Protein AF-A0A3D8M2Y1-F1 (afdb_monomer)

Foldseek 3Di:
DPPPPVVVCPDVVNVVVLLVVQLVVLLVCVVVVHPVVVVCVVVVCVRHPFLVSLLVVLLVLLCVVLVVVVVVCCVVVPPDPPPVPPDPVVPVVVVVLCVCVVVVVVVLVLLLLLLLLVLLDDPVQPDPVSSVSSSRLLSSLCSSQLSVLSSLQSNLVSLVVCCVPPPVVDPDCPVSPVSSVVSNVVSVVSNCCCQLPVSSVSSNVVSVHDPVGTSNVSNVVSVVVSVVVVVVVVCCSPPPPCVVVVVVVVVVVD

Secondary structure (DSSP, 8-state):
----HHHHTTSHHHHHHHHHHHHHHHHHHHHTT--HHHHHHTT-TTTS--HHHHHHHHHHHHHHHHHHHHHHHHHHTTT-STTTTS-TTHHHHHHHHHHHHHHHHHHHHHHHHHHHHHHTS-GGG--HHHHHHHHHHHHHHHHHHSHHHHHHHHHHHHHHHHIIIIITTSTTTHHHHHHHHHHHHHHHHHHHHIIIIIHHHHHHHHTT--GGG--HHHHHHHHHHHHHHHHHHHHHHHTS-HHHHHHHHHHHT-

Sequence (254 aa):
MMMSFRLFKKHPIFEAFYDFAKYFRTRKAIKSGVDVLKIYSEDTSGKYLGPWKMNALENFIASFPSFIVLSYYDFLYEKGDWAENSVETSKLMKIYENILLSASIPFILLLACFLAGIGTLKFRDWKKAKISAAQLNYLYVNSSYGLFPQCLLVFGFTLLSIHTDYFLKVEGAGEELLLALFLLVVGVVWNSKIIFWNIPTLIFERNGYTQGSYPWSMFILVFIVIGYLCLNVLWWLFIDDPLIDHWVQDEANK

Nearest PDB structures (foldseek):
  3euh-assembly1_B  TM=1.394E-01  e=4.231E+00  Escherichia coli K-12

Structure (mmCIF, N/CA/C/O backbone):
data_AF-A0A3D8M2Y1-F1
#
_entry.id   AF-A0A3D8M2Y1-F1
#
loop_
_atom_site.group_PDB
_atom_site.id
_atom_site.type_symbol
_atom_site.label_atom_id
_atom_site.label_alt_id
_atom_site.label_comp_id
_atom_site.label_asym_id
_atom_site.label_entity_id
_atom_site.label_seq_id
_atom_site.pdbx_PDB_ins_code
_atom_site.Cartn_x
_atom_site.Cartn_y
_atom_site.Cartn_z
_atom_site.occupancy
_atom_site.B_iso_or_equiv
_atom_site.auth_seq_id
_atom_site.auth_comp_id
_atom_site.auth_asym_id
_atom_site.auth_atom_id
_atom_site.pdbx_PDB_model_num
ATOM 1 N N . MET A 1 1 ? 16.290 -44.573 7.060 1.00 48.00 1 MET A N 1
ATOM 2 C CA . MET A 1 1 ? 16.865 -43.262 7.431 1.00 48.00 1 MET A CA 1
ATOM 3 C C . MET A 1 1 ? 15.772 -42.202 7.269 1.00 48.00 1 MET A C 1
ATOM 5 O O . MET A 1 1 ? 15.614 -41.650 6.192 1.00 48.00 1 MET A O 1
ATOM 9 N N . MET A 1 2 ? 14.928 -42.001 8.291 1.00 45.81 2 MET A N 1
ATOM 10 C CA . MET A 1 2 ? 13.907 -40.943 8.282 1.00 45.81 2 MET A CA 1
ATOM 11 C C . MET A 1 2 ? 14.600 -39.621 8.602 1.00 45.81 2 MET A C 1
ATOM 13 O O . MET A 1 2 ? 14.821 -39.293 9.767 1.00 45.81 2 MET A O 1
ATOM 17 N N . MET A 1 3 ? 14.984 -38.884 7.562 1.00 45.72 3 MET A N 1
ATOM 18 C CA . MET A 1 3 ? 15.376 -37.488 7.709 1.00 45.72 3 MET A CA 1
ATOM 19 C C . MET A 1 3 ? 14.191 -36.765 8.359 1.00 45.72 3 MET A C 1
ATOM 21 O O . MET A 1 3 ? 13.086 -36.733 7.821 1.00 45.72 3 MET A O 1
ATOM 25 N N . SER A 1 4 ? 14.395 -36.297 9.587 1.00 51.97 4 SER A N 1
ATOM 26 C CA . SER A 1 4 ? 13.374 -35.667 10.416 1.00 51.97 4 SER A CA 1
ATOM 27 C C . SER A 1 4 ? 12.676 -34.543 9.643 1.00 51.97 4 SER A C 1
ATOM 29 O O . SER A 1 4 ? 13.257 -33.482 9.415 1.00 51.97 4 SER A O 1
ATOM 31 N N . PHE A 1 5 ? 11.401 -34.745 9.290 1.00 55.62 5 PHE A N 1
ATOM 32 C CA . PHE A 1 5 ? 10.511 -33.747 8.670 1.00 55.62 5 PHE A CA 1
ATOM 33 C C . PHE A 1 5 ? 10.468 -32.401 9.429 1.00 55.62 5 PHE A C 1
ATOM 35 O O . PHE A 1 5 ? 9.990 -31.398 8.899 1.00 55.62 5 PHE A O 1
ATOM 42 N N . ARG A 1 6 ? 10.972 -32.345 10.672 1.00 59.31 6 ARG A N 1
ATOM 43 C CA . ARG A 1 6 ? 11.090 -31.107 11.454 1.00 59.31 6 ARG A CA 1
ATOM 44 C C . ARG A 1 6 ? 12.178 -30.161 10.933 1.00 59.31 6 ARG A C 1
ATOM 46 O O . ARG A 1 6 ? 12.031 -28.961 11.134 1.00 59.31 6 ARG A O 1
ATOM 53 N N . LEU A 1 7 ? 13.222 -30.660 10.263 1.00 57.34 7 LEU A N 1
ATOM 54 C CA . LEU A 1 7 ? 14.277 -29.814 9.681 1.00 57.34 7 LEU A CA 1
ATOM 55 C C . LEU A 1 7 ? 13.810 -29.118 8.394 1.00 57.34 7 LEU A C 1
ATOM 57 O O . LEU A 1 7 ? 14.083 -27.937 8.215 1.00 57.34 7 LEU A O 1
ATOM 61 N N . PHE A 1 8 ? 13.005 -29.792 7.564 1.00 57.06 8 PHE A N 1
ATOM 62 C CA . PHE A 1 8 ? 12.427 -29.191 6.353 1.00 57.06 8 PHE A CA 1
ATOM 63 C C . PHE A 1 8 ? 11.471 -28.024 6.651 1.00 57.06 8 PHE A C 1
ATOM 65 O O . PHE A 1 8 ? 11.421 -27.060 5.894 1.00 57.06 8 PHE A O 1
ATOM 72 N N . LYS A 1 9 ? 10.758 -28.058 7.787 1.00 58.16 9 LYS A N 1
ATOM 73 C CA . LYS A 1 9 ? 9.829 -26.985 8.190 1.00 58.16 9 LYS A CA 1
ATOM 74 C C . LYS A 1 9 ? 10.496 -25.651 8.540 1.00 58.16 9 LYS A C 1
ATOM 76 O O . LYS A 1 9 ? 9.789 -24.654 8.580 1.00 58.16 9 LYS A O 1
ATOM 81 N N . LYS A 1 10 ? 11.804 -25.631 8.810 1.00 71.81 10 LYS A N 1
ATOM 82 C CA . LYS A 1 10 ? 12.547 -24.408 9.163 1.00 71.81 10 LYS A CA 1
ATOM 83 C C . LYS A 1 10 ? 13.295 -23.789 7.985 1.00 71.81 10 LYS A C 1
ATOM 85 O O . LYS A 1 10 ? 14.054 -22.846 8.173 1.00 71.81 10 LYS A O 1
ATOM 90 N N . HIS A 1 11 ? 13.154 -24.343 6.783 1.00 78.06 11 HIS A N 1
ATOM 91 C CA . HIS A 1 11 ? 13.837 -23.771 5.637 1.00 78.06 11 HIS A CA 1
ATOM 92 C C . HIS A 1 11 ? 13.115 -22.470 5.214 1.00 78.06 11 HIS A C 1
ATOM 94 O O . HIS A 1 11 ? 11.889 -22.503 5.060 1.00 78.06 11 HIS A O 1
ATOM 100 N N . PRO A 1 12 ? 13.833 -21.350 4.985 1.00 81.94 12 PRO A N 1
ATOM 101 C CA . PRO A 1 12 ? 13.243 -20.019 4.761 1.00 81.94 12 PRO A CA 1
ATOM 102 C C . PRO A 1 12 ? 12.164 -19.974 3.669 1.00 81.94 12 PRO A C 1
ATOM 104 O O . PRO A 1 12 ? 11.178 -19.252 3.771 1.00 81.94 12 PRO A O 1
ATOM 107 N N . ILE A 1 13 ? 12.319 -20.808 2.638 1.00 80.38 13 ILE A N 1
ATOM 108 C CA . ILE A 1 13 ? 11.355 -20.946 1.538 1.00 80.38 13 ILE A CA 1
ATOM 109 C C . ILE A 1 13 ? 9.980 -21.430 2.032 1.00 80.38 13 ILE A C 1
ATOM 111 O O . ILE A 1 13 ? 8.954 -20.901 1.610 1.00 80.38 13 ILE A O 1
ATOM 115 N N . PHE A 1 14 ? 9.928 -22.415 2.934 1.00 83.06 14 PHE A N 1
ATOM 116 C CA . PHE A 1 14 ? 8.649 -22.916 3.451 1.00 83.06 14 PHE A CA 1
ATOM 117 C C . PHE A 1 14 ? 7.972 -21.894 4.364 1.00 83.06 14 PHE A C 1
ATOM 119 O O . PHE A 1 14 ? 6.745 -21.789 4.343 1.00 83.06 14 PHE A O 1
ATOM 126 N N . GLU A 1 15 ? 8.751 -21.121 5.126 1.00 85.00 15 GLU A N 1
ATOM 127 C CA . GLU A 1 15 ? 8.228 -20.005 5.920 1.00 85.00 15 GLU A CA 1
ATOM 128 C C . GLU A 1 15 ? 7.604 -18.939 5.013 1.00 85.00 15 GLU A C 1
ATOM 130 O O . GLU A 1 15 ? 6.463 -18.538 5.246 1.00 85.00 15 GLU A O 1
ATOM 135 N N . ALA A 1 16 ? 8.277 -18.585 3.912 1.00 84.62 16 ALA A N 1
ATOM 136 C CA . ALA A 1 16 ? 7.738 -17.671 2.911 1.00 84.62 16 ALA A CA 1
ATOM 137 C C . ALA A 1 16 ? 6.420 -18.192 2.313 1.00 84.62 16 ALA A C 1
ATOM 139 O O . ALA A 1 16 ? 5.410 -17.493 2.372 1.00 84.62 16 ALA A O 1
ATOM 140 N N . PHE A 1 17 ? 6.366 -19.434 1.814 1.00 88.75 17 PHE A N 1
ATOM 141 C CA . PHE A 1 17 ? 5.121 -20.011 1.273 1.00 88.75 17 PHE A CA 1
ATOM 142 C C . PHE A 1 17 ? 3.975 -20.014 2.290 1.00 88.75 17 PHE A C 1
ATOM 144 O O . PHE A 1 17 ? 2.821 -19.728 1.953 1.00 88.75 17 PHE A O 1
ATOM 151 N N . TYR A 1 18 ? 4.283 -20.326 3.547 1.00 89.88 18 TYR A N 1
ATOM 152 C CA . TYR A 1 18 ? 3.304 -20.306 4.624 1.00 89.88 18 TYR A CA 1
ATOM 153 C C . TYR A 1 18 ? 2.777 -18.891 4.894 1.00 89.88 18 TYR A C 1
ATOM 155 O O . TYR A 1 18 ? 1.567 -18.701 5.051 1.00 89.88 18 TYR A O 1
ATOM 163 N N . ASP A 1 19 ? 3.653 -17.890 4.892 1.00 92.00 19 ASP A N 1
ATOM 164 C CA . ASP A 1 19 ? 3.274 -16.488 5.037 1.00 92.00 19 ASP A CA 1
ATOM 165 C C . ASP A 1 19 ? 2.440 -15.985 3.858 1.00 92.00 19 ASP A C 1
ATOM 167 O O . ASP A 1 19 ? 1.430 -15.318 4.070 1.00 92.00 19 ASP A O 1
ATOM 171 N N . PHE A 1 20 ? 2.774 -16.375 2.629 1.00 93.94 20 PHE A N 1
ATOM 172 C CA . PHE A 1 20 ? 1.969 -16.097 1.438 1.00 93.94 20 PHE A CA 1
ATOM 173 C C . PHE A 1 20 ? 0.541 -16.637 1.575 1.00 93.94 20 PHE A C 1
ATOM 175 O O . PHE A 1 20 ? -0.440 -15.912 1.381 1.00 93.94 20 PHE A O 1
ATOM 182 N N . ALA A 1 21 ? 0.396 -17.900 1.980 1.00 94.38 21 ALA A N 1
ATOM 183 C CA . ALA A 1 21 ? -0.917 -18.493 2.215 1.00 94.38 21 ALA A CA 1
ATOM 184 C C . ALA A 1 21 ? -1.679 -17.765 3.338 1.00 94.38 21 ALA A C 1
ATOM 186 O O . ALA A 1 21 ? -2.890 -17.530 3.230 1.00 94.38 21 ALA A O 1
ATOM 187 N N . LYS A 1 22 ? -0.982 -17.368 4.413 1.00 94.38 22 LYS A N 1
ATOM 188 C CA . LYS A 1 22 ? -1.577 -16.554 5.479 1.00 94.38 22 LYS A CA 1
ATOM 189 C C . LYS A 1 22 ? -1.999 -15.174 4.987 1.00 94.38 22 LYS A C 1
ATOM 191 O O . LYS A 1 22 ? -3.066 -14.728 5.392 1.00 94.38 22 LYS A O 1
ATOM 196 N N . TYR A 1 23 ? -1.235 -14.522 4.116 1.00 95.81 23 TYR A N 1
ATOM 197 C CA . TYR A 1 23 ? -1.572 -13.217 3.545 1.00 95.81 23 TYR A CA 1
ATOM 198 C C . TYR A 1 23 ? -2.921 -13.251 2.834 1.00 95.81 23 TYR A C 1
ATOM 200 O O . TYR A 1 23 ? -3.826 -12.492 3.194 1.00 95.81 23 TYR A O 1
ATOM 208 N N . PHE A 1 24 ? -3.123 -14.199 1.916 1.00 96.50 24 PHE A N 1
ATOM 209 C CA . PHE A 1 24 ? -4.404 -14.327 1.216 1.00 96.50 24 PHE A CA 1
ATOM 210 C C . PHE A 1 24 ? -5.556 -14.684 2.159 1.00 96.50 24 PHE A C 1
ATOM 212 O O . PHE A 1 24 ? -6.674 -14.188 1.989 1.00 96.50 24 PHE A O 1
ATOM 219 N N . ARG A 1 25 ? -5.294 -15.490 3.195 1.00 95.56 25 ARG A N 1
ATOM 220 C CA . ARG A 1 25 ? -6.283 -15.800 4.236 1.00 95.56 25 ARG A CA 1
ATOM 221 C C . ARG A 1 25 ? -6.665 -14.566 5.053 1.00 95.56 25 ARG A C 1
ATOM 223 O O . ARG A 1 25 ? -7.856 -14.318 5.234 1.00 95.56 25 ARG A O 1
ATOM 230 N N . THR A 1 26 ? -5.687 -13.796 5.528 1.00 95.88 26 THR A N 1
ATOM 231 C CA . THR A 1 26 ? -5.903 -12.553 6.280 1.00 95.88 26 THR A CA 1
ATOM 232 C C . THR A 1 26 ? -6.680 -11.548 5.438 1.00 95.88 26 THR A C 1
ATOM 234 O O . THR A 1 26 ? -7.698 -11.025 5.887 1.00 95.88 26 THR A O 1
ATOM 237 N N . ARG A 1 27 ? -6.279 -11.357 4.177 1.00 96.38 27 ARG A N 1
ATOM 238 C CA . ARG A 1 27 ? -6.978 -10.501 3.212 1.00 96.38 27 ARG A CA 1
ATOM 239 C C . ARG A 1 27 ? -8.433 -10.914 3.017 1.00 96.38 27 ARG A C 1
ATOM 241 O O . ARG A 1 27 ? -9.323 -10.067 3.053 1.00 96.38 27 ARG A O 1
ATOM 248 N N . LYS A 1 28 ? -8.697 -12.212 2.836 1.00 96.69 28 LYS A N 1
ATOM 249 C CA . LYS A 1 28 ? -10.066 -12.735 2.711 1.00 96.69 28 LYS A CA 1
ATOM 250 C C . LYS A 1 28 ? -10.887 -12.465 3.974 1.00 96.69 28 LYS A C 1
ATOM 252 O O . LYS A 1 28 ? -12.035 -12.045 3.859 1.00 96.69 28 LYS A O 1
ATOM 257 N N . ALA A 1 29 ? -10.307 -12.667 5.158 1.00 95.19 29 ALA A N 1
ATOM 258 C CA . ALA A 1 29 ? -10.980 -12.410 6.430 1.00 95.19 29 ALA A CA 1
ATOM 259 C C . ALA A 1 29 ? -11.354 -10.926 6.592 1.00 95.19 29 ALA A C 1
ATOM 261 O O . ALA A 1 29 ? -12.508 -10.622 6.885 1.00 95.19 29 ALA A O 1
ATOM 262 N N . ILE A 1 30 ? -10.426 -10.006 6.305 1.00 94.75 30 ILE A N 1
ATOM 263 C CA . ILE A 1 30 ? -10.666 -8.554 6.377 1.00 94.75 30 ILE A CA 1
ATOM 264 C C . ILE A 1 30 ? -11.775 -8.123 5.416 1.00 94.75 30 ILE A C 1
ATOM 266 O O . ILE A 1 30 ? -12.676 -7.390 5.817 1.00 94.75 30 ILE A O 1
ATOM 270 N N . LYS A 1 31 ? -11.748 -8.610 4.169 1.00 94.44 31 LYS A N 1
ATOM 271 C CA . LYS A 1 31 ? -12.801 -8.332 3.177 1.00 94.44 31 LYS A CA 1
ATOM 272 C C . LYS A 1 31 ? -14.164 -8.906 3.557 1.00 94.44 31 LYS A C 1
ATOM 274 O O . LYS A 1 31 ? -15.179 -8.373 3.135 1.00 94.44 31 LYS A O 1
ATOM 279 N N . SER A 1 32 ? -14.182 -9.968 4.358 1.00 94.81 32 SER A N 1
ATOM 280 C CA .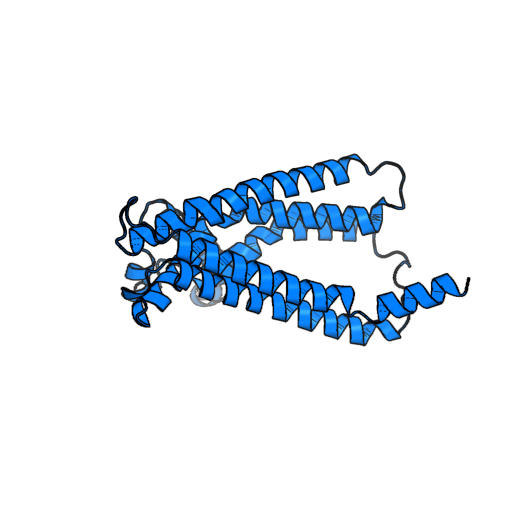 SER A 1 32 ? -15.413 -10.575 4.875 1.00 94.81 32 SER A CA 1
ATOM 281 C C . SER A 1 32 ? -15.928 -9.886 6.148 1.00 94.81 32 SER A C 1
ATOM 283 O O . SER A 1 32 ? -16.845 -10.397 6.779 1.00 94.81 32 SER A O 1
ATOM 285 N N . GLY A 1 33 ? -15.323 -8.765 6.564 1.00 91.69 33 GLY A N 1
ATOM 286 C CA . GLY A 1 33 ? -15.739 -8.011 7.750 1.00 91.69 33 GLY A CA 1
ATOM 287 C C . GLY A 1 33 ? -15.219 -8.561 9.083 1.00 91.69 33 GLY A C 1
ATOM 288 O O . GLY A 1 33 ? -15.638 -8.090 10.134 1.00 91.69 33 GLY A O 1
ATOM 289 N N . VAL A 1 34 ? -14.298 -9.531 9.076 1.00 91.31 34 VAL A N 1
ATOM 290 C CA . VAL A 1 34 ? -13.724 -10.078 10.315 1.00 91.31 34 VAL A CA 1
ATOM 291 C C . VAL A 1 34 ? -12.777 -9.056 10.951 1.00 91.31 34 VAL A C 1
ATOM 293 O O . VAL A 1 34 ? -11.865 -8.549 10.288 1.00 91.31 34 VAL A O 1
ATOM 296 N N . ASP A 1 35 ? -12.943 -8.802 12.252 1.00 90.12 35 ASP A N 1
ATOM 297 C CA . ASP A 1 35 ? -12.019 -7.989 13.051 1.00 90.12 35 ASP A CA 1
ATOM 298 C C . ASP A 1 35 ? -10.740 -8.779 13.376 1.00 90.12 35 ASP A C 1
ATOM 300 O O . ASP A 1 35 ? -10.558 -9.359 14.449 1.00 90.12 35 ASP A O 1
ATOM 304 N N . VAL A 1 36 ? -9.851 -8.848 12.385 1.00 89.38 36 VAL A N 1
ATOM 305 C CA . VAL A 1 36 ? -8.572 -9.556 12.498 1.00 89.38 36 VAL A CA 1
ATOM 306 C C . VAL A 1 36 ? -7.673 -8.939 13.567 1.00 89.38 36 VAL A C 1
ATOM 308 O O . VAL A 1 36 ? -6.916 -9.675 14.195 1.00 89.38 36 VAL A O 1
ATOM 311 N N . LEU A 1 37 ? -7.745 -7.624 13.798 1.00 88.94 37 LEU A N 1
ATOM 312 C CA . LEU A 1 37 ? -6.899 -6.970 14.793 1.00 88.94 37 LEU A CA 1
ATOM 313 C C . LEU A 1 37 ? -7.235 -7.471 16.198 1.00 88.94 37 LEU A C 1
ATOM 315 O O . LEU A 1 37 ? -6.320 -7.831 16.939 1.00 88.94 37 LEU A O 1
ATOM 319 N N . LYS A 1 38 ? -8.529 -7.571 16.523 1.00 87.62 38 LYS A N 1
ATOM 320 C CA . LYS A 1 38 ? -8.986 -8.148 17.790 1.00 87.62 38 LYS A CA 1
ATOM 321 C C . LYS A 1 38 ? -8.500 -9.590 17.958 1.00 87.62 38 LYS A C 1
ATOM 323 O O . LYS A 1 38 ? -7.843 -9.898 18.948 1.00 87.62 38 LYS A O 1
ATOM 328 N N . ILE A 1 39 ? -8.708 -10.438 16.949 1.00 83.69 39 ILE A N 1
ATOM 329 C CA . ILE A 1 39 ? -8.278 -11.849 16.980 1.00 83.69 39 ILE A CA 1
ATOM 330 C C . ILE A 1 39 ? -6.752 -11.973 17.141 1.00 83.69 39 ILE A C 1
ATOM 332 O O . ILE A 1 39 ? -6.265 -12.807 17.902 1.00 83.69 39 ILE A O 1
ATOM 336 N N . TYR A 1 40 ? -5.988 -11.132 16.440 1.00 83.62 40 TYR A N 1
ATOM 337 C CA . TYR A 1 40 ? -4.529 -11.099 16.535 1.00 83.62 40 TYR A CA 1
ATOM 338 C C . TYR A 1 40 ? -4.054 -10.677 17.933 1.00 83.62 40 TYR A C 1
ATOM 340 O O . TYR A 1 40 ? -3.081 -11.236 18.431 1.00 83.62 40 TYR A O 1
ATOM 348 N N . SER A 1 41 ? -4.741 -9.724 18.575 1.00 80.62 41 SER A N 1
ATOM 349 C CA . SER A 1 41 ? -4.418 -9.274 19.937 1.00 80.62 41 SER A CA 1
ATOM 350 C C . SER A 1 41 ? -4.758 -10.293 21.030 1.00 80.62 41 SER A C 1
ATOM 352 O O . SER A 1 41 ? -4.132 -10.278 22.083 1.00 80.62 41 SER A O 1
ATOM 354 N N . GLU A 1 42 ? -5.691 -11.211 20.766 1.00 78.81 42 GLU A N 1
ATOM 355 C CA . GLU A 1 42 ? -6.114 -12.293 21.673 1.00 78.81 42 GLU A CA 1
ATOM 356 C C . GLU A 1 42 ? -5.227 -13.559 21.545 1.00 78.81 42 GLU A C 1
ATOM 358 O O . GLU A 1 42 ? -5.660 -14.674 21.819 1.00 78.81 42 GLU A O 1
ATOM 363 N N . ASP A 1 43 ? -3.972 -13.391 21.113 1.00 64.56 43 ASP A N 1
ATOM 364 C CA . ASP A 1 43 ? -2.906 -14.408 21.072 1.00 64.56 43 ASP A CA 1
ATOM 365 C C . ASP A 1 43 ? -3.125 -15.607 20.117 1.00 64.56 43 ASP A C 1
ATOM 367 O O . ASP A 1 43 ? -2.454 -16.636 20.183 1.00 64.56 43 ASP A O 1
ATOM 371 N N . THR A 1 44 ? -3.998 -15.455 19.113 1.00 62.81 44 THR A N 1
ATOM 372 C CA . THR A 1 44 ? -4.092 -16.391 17.968 1.00 62.81 44 THR A CA 1
ATOM 373 C C . THR A 1 44 ? -3.283 -15.923 16.752 1.00 62.81 44 THR A C 1
ATOM 375 O O . THR A 1 44 ? -3.670 -16.112 15.591 1.00 62.81 44 THR A O 1
ATOM 378 N N . SER A 1 45 ? -2.093 -15.367 17.009 1.00 64.12 45 SER A N 1
ATOM 379 C CA . SER A 1 45 ? -1.112 -14.913 16.000 1.00 64.12 45 SER A CA 1
ATOM 380 C C . SER A 1 45 ? -0.731 -15.997 14.971 1.00 64.12 45 SER A C 1
ATOM 382 O O . SER A 1 45 ? -0.279 -15.715 13.858 1.00 64.12 45 SER A O 1
ATOM 384 N N . GLY A 1 46 ? -0.984 -17.270 15.291 1.00 75.94 46 GLY A N 1
ATOM 385 C CA . GLY A 1 46 ? -0.799 -18.398 14.384 1.00 75.94 46 GLY A CA 1
ATOM 386 C C . GLY A 1 46 ? -1.728 -18.410 13.162 1.00 75.94 46 GLY A C 1
ATOM 387 O O . GLY A 1 46 ? -1.352 -18.994 12.144 1.00 75.94 46 GLY A O 1
ATOM 388 N N . LYS A 1 47 ? -2.912 -17.779 13.202 1.00 86.25 47 LYS A N 1
ATOM 389 C CA . LYS A 1 47 ? -3.915 -17.896 12.120 1.00 86.25 47 LYS A CA 1
ATOM 390 C C . LYS A 1 47 ? -3.784 -16.831 11.032 1.00 86.25 47 LYS A C 1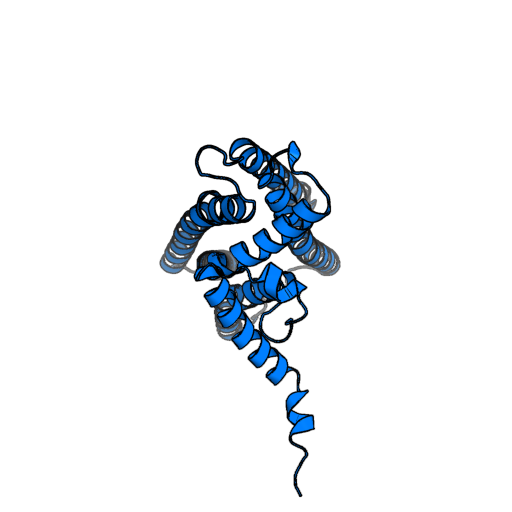
ATOM 392 O O . LYS A 1 47 ? -3.988 -17.156 9.857 1.00 86.25 47 LYS A O 1
ATOM 397 N N . TYR A 1 48 ? -3.442 -15.608 11.424 1.00 91.44 48 TYR A N 1
ATOM 398 C CA . TYR A 1 48 ? -3.379 -14.428 10.563 1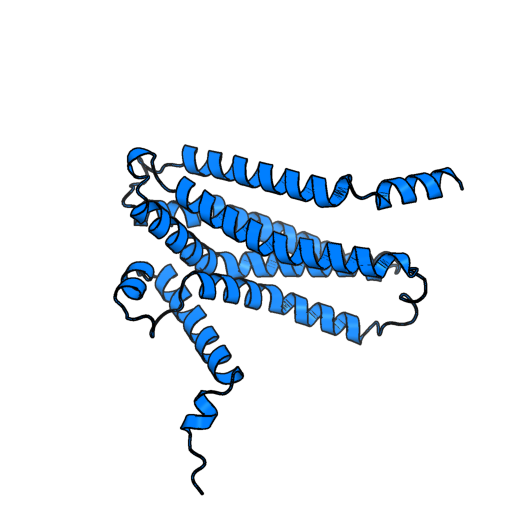.00 91.44 48 TYR A CA 1
ATOM 399 C C . TYR A 1 48 ? -2.013 -13.752 10.670 1.00 91.44 48 TYR A C 1
ATOM 401 O O . TYR A 1 48 ? -1.353 -13.826 11.702 1.00 91.44 48 TYR A O 1
ATOM 409 N N . LEU A 1 49 ? -1.579 -13.099 9.596 1.00 92.69 49 LEU A N 1
ATOM 410 C CA . LEU A 1 49 ? -0.409 -12.223 9.645 1.00 92.69 49 LEU A CA 1
ATOM 411 C C . LEU A 1 49 ? -0.692 -10.955 10.440 1.00 92.69 49 LEU A C 1
ATOM 413 O O . LEU A 1 49 ? -1.795 -10.429 10.354 1.00 92.69 49 LEU A O 1
ATOM 417 N N . GLY A 1 50 ? 0.337 -10.455 11.126 1.00 92.38 50 GLY A N 1
ATOM 418 C CA . GLY A 1 50 ? 0.331 -9.120 11.713 1.00 92.38 50 GLY A CA 1
ATOM 419 C C . GLY A 1 50 ? 0.284 -8.014 10.645 1.00 92.38 50 GLY A C 1
ATOM 420 O O . GLY A 1 50 ? 0.657 -8.253 9.493 1.00 92.38 50 GLY A O 1
ATOM 421 N N . PRO A 1 51 ? -0.108 -6.785 11.020 1.00 92.06 51 PRO A N 1
ATOM 422 C CA . PRO A 1 51 ? -0.392 -5.706 10.070 1.00 92.06 51 PRO A CA 1
ATOM 423 C C . PRO A 1 51 ? 0.853 -5.256 9.296 1.00 92.06 51 PRO A C 1
ATOM 425 O O . PRO A 1 51 ? 0.803 -5.116 8.079 1.00 92.06 51 PRO A O 1
ATOM 428 N N . TRP A 1 52 ? 1.998 -5.126 9.972 1.00 90.50 52 TRP A N 1
ATOM 429 C CA . TRP A 1 52 ? 3.273 -4.770 9.335 1.00 90.50 52 TRP A CA 1
ATOM 430 C C . TRP A 1 52 ? 3.728 -5.804 8.312 1.00 90.50 52 TRP A C 1
ATOM 432 O O . TRP A 1 52 ? 4.114 -5.464 7.198 1.00 90.50 52 TRP A O 1
ATOM 442 N N . LYS A 1 53 ? 3.645 -7.084 8.685 1.00 91.75 53 LYS A N 1
ATOM 443 C CA . LYS A 1 53 ? 4.035 -8.186 7.807 1.00 91.75 53 LYS A CA 1
ATOM 444 C C . LYS A 1 53 ? 3.082 -8.312 6.620 1.00 91.75 53 LYS A C 1
ATOM 446 O O . LYS A 1 53 ? 3.519 -8.651 5.527 1.00 91.75 53 LYS A O 1
ATOM 451 N N . MET A 1 54 ? 1.800 -8.002 6.823 1.00 93.31 54 MET A N 1
ATOM 452 C CA . MET A 1 54 ? 0.822 -7.945 5.743 1.00 93.31 54 MET A CA 1
ATOM 453 C C . MET A 1 54 ? 1.156 -6.841 4.732 1.00 93.31 54 MET A C 1
ATOM 455 O O . MET A 1 54 ? 1.167 -7.129 3.541 1.00 93.31 54 MET A O 1
ATOM 459 N N . ASN A 1 55 ? 1.506 -5.640 5.200 1.00 91.19 55 ASN A N 1
ATOM 460 C CA . ASN A 1 55 ? 1.916 -4.520 4.345 1.00 91.19 55 ASN A CA 1
ATOM 461 C C . ASN A 1 55 ? 3.229 -4.813 3.597 1.00 91.19 55 ASN A C 1
ATOM 463 O O . ASN A 1 55 ? 3.348 -4.557 2.405 1.00 91.19 55 ASN A O 1
ATOM 467 N N . ALA A 1 56 ? 4.216 -5.411 4.273 1.00 89.81 56 ALA A N 1
ATOM 468 C CA . ALA A 1 56 ? 5.478 -5.797 3.641 1.00 89.81 56 ALA A CA 1
ATOM 469 C C . ALA A 1 56 ? 5.281 -6.847 2.532 1.00 89.81 56 ALA A C 1
ATOM 471 O O . ALA A 1 56 ? 5.860 -6.722 1.455 1.00 89.81 56 ALA A O 1
ATOM 472 N N . LEU A 1 57 ? 4.443 -7.862 2.777 1.00 92.62 57 LEU A N 1
ATOM 473 C CA . LEU A 1 57 ? 4.123 -8.871 1.766 1.00 92.62 57 LEU A CA 1
ATOM 474 C C . LEU A 1 57 ? 3.281 -8.305 0.628 1.00 92.62 57 LEU A C 1
ATOM 476 O O . LEU A 1 57 ? 3.518 -8.688 -0.508 1.00 92.62 57 LEU A O 1
ATOM 480 N N . GLU A 1 58 ? 2.341 -7.396 0.893 1.00 93.31 58 GLU A N 1
ATOM 481 C CA . GLU A 1 58 ? 1.632 -6.689 -0.178 1.00 93.31 58 GLU A CA 1
ATOM 482 C C . GLU A 1 58 ? 2.621 -5.989 -1.109 1.00 93.31 58 GLU A C 1
ATOM 484 O O . GLU A 1 58 ? 2.585 -6.253 -2.305 1.00 93.31 58 GLU A O 1
ATOM 489 N N . ASN A 1 59 ? 3.532 -5.173 -0.566 1.00 89.00 59 ASN A N 1
ATOM 490 C CA . ASN A 1 59 ? 4.547 -4.478 -1.359 1.00 89.00 59 ASN A CA 1
ATOM 491 C C . ASN A 1 59 ? 5.385 -5.463 -2.183 1.00 89.00 59 ASN A C 1
ATOM 493 O O . ASN A 1 59 ? 5.592 -5.259 -3.374 1.00 89.00 59 ASN A O 1
ATOM 497 N N . PHE A 1 60 ? 5.830 -6.562 -1.566 1.00 89.38 60 PHE A N 1
ATOM 498 C CA . PHE A 1 60 ? 6.604 -7.592 -2.258 1.00 89.38 60 PHE A CA 1
ATOM 499 C C . PHE A 1 60 ? 5.825 -8.227 -3.420 1.00 89.38 60 PHE A C 1
ATOM 501 O O . PHE A 1 60 ? 6.346 -8.350 -4.526 1.00 89.38 60 PHE A O 1
ATOM 508 N N . ILE A 1 61 ? 4.566 -8.611 -3.183 1.00 91.94 61 ILE A N 1
ATOM 509 C CA . ILE A 1 61 ? 3.701 -9.224 -4.200 1.00 91.94 61 ILE A CA 1
ATOM 510 C C . ILE A 1 61 ? 3.380 -8.217 -5.306 1.00 91.94 61 ILE A C 1
ATOM 512 O O . ILE A 1 61 ? 3.378 -8.585 -6.479 1.00 91.94 61 ILE A O 1
ATOM 516 N N . ALA A 1 62 ? 3.128 -6.958 -4.945 1.00 91.56 62 ALA A N 1
ATOM 517 C CA . ALA A 1 62 ? 2.804 -5.897 -5.886 1.00 91.56 62 ALA A CA 1
ATOM 518 C C . ALA A 1 62 ? 3.961 -5.587 -6.841 1.00 91.56 62 ALA A C 1
ATOM 520 O O . ALA A 1 62 ? 3.720 -5.335 -8.019 1.00 91.56 62 ALA A O 1
ATOM 521 N N . SER A 1 63 ? 5.204 -5.675 -6.363 1.00 88.75 63 SER A N 1
ATOM 522 C CA . SER A 1 63 ? 6.402 -5.472 -7.184 1.00 88.75 63 SER A CA 1
ATOM 523 C C . SER A 1 63 ? 6.791 -6.685 -8.033 1.00 88.75 63 SER A C 1
ATOM 525 O O . SER A 1 63 ? 7.623 -6.560 -8.930 1.00 88.75 63 SER A O 1
ATOM 527 N N . PHE A 1 64 ? 6.217 -7.865 -7.782 1.00 88.19 64 PHE A N 1
ATOM 528 C CA . PHE A 1 64 ? 6.621 -9.103 -8.455 1.00 88.19 64 PHE A CA 1
ATOM 529 C C . PHE A 1 64 ? 6.500 -9.058 -9.993 1.00 88.19 64 PHE A C 1
ATOM 531 O O . PHE A 1 64 ? 7.458 -9.458 -10.657 1.00 88.19 64 PHE A O 1
ATOM 538 N N . PRO A 1 65 ? 5.410 -8.534 -10.597 1.00 89.50 65 PRO A N 1
ATOM 539 C CA . PRO A 1 65 ? 5.322 -8.398 -12.053 1.00 89.50 65 PRO A CA 1
ATOM 540 C C . PRO A 1 65 ? 6.428 -7.512 -12.638 1.00 89.50 65 PRO A C 1
ATOM 542 O O . PRO A 1 65 ? 7.031 -7.869 -13.647 1.00 89.50 65 PRO A O 1
ATOM 545 N N . SER A 1 66 ? 6.743 -6.398 -11.972 1.00 85.44 66 SER A N 1
ATOM 546 C CA . SER A 1 66 ? 7.824 -5.500 -12.382 1.00 85.44 66 SER A CA 1
ATOM 547 C C . SER A 1 66 ? 9.187 -6.176 -12.353 1.00 85.44 66 SER A C 1
ATOM 549 O O . SER A 1 66 ? 9.950 -6.021 -13.299 1.00 85.44 66 SER A O 1
ATOM 551 N N . PHE A 1 67 ? 9.484 -6.968 -11.317 1.00 84.00 67 PHE A N 1
ATOM 552 C CA . PHE A 1 67 ? 10.743 -7.715 -11.247 1.00 84.00 67 PHE A CA 1
ATOM 553 C C . PHE A 1 67 ? 10.907 -8.692 -12.413 1.00 84.00 67 PHE A C 1
ATOM 555 O O . PHE A 1 67 ? 12.002 -8.794 -12.963 1.00 84.00 67 PHE A O 1
ATOM 562 N N . ILE A 1 68 ? 9.838 -9.391 -12.811 1.00 86.06 68 ILE A N 1
ATOM 563 C CA . ILE A 1 68 ? 9.875 -10.314 -13.955 1.00 86.06 68 ILE A CA 1
ATOM 564 C C . ILE A 1 68 ? 10.188 -9.552 -15.241 1.00 86.06 68 ILE A C 1
ATOM 566 O O . ILE A 1 68 ? 11.060 -9.972 -15.997 1.00 86.06 68 ILE A O 1
ATOM 570 N N . VAL A 1 69 ? 9.493 -8.438 -15.483 1.00 86.38 69 VAL A N 1
ATOM 571 C CA . VAL A 1 69 ? 9.674 -7.665 -16.715 1.00 86.38 69 VAL A CA 1
ATOM 572 C C . VAL A 1 69 ? 11.051 -7.015 -16.764 1.00 86.38 69 VAL A C 1
ATOM 574 O O . VAL A 1 69 ? 11.729 -7.170 -17.771 1.00 86.38 69 VAL A O 1
ATOM 577 N N . LEU A 1 70 ? 11.523 -6.400 -15.678 1.00 80.50 70 LEU A N 1
ATOM 578 C CA . LEU A 1 70 ? 12.893 -5.879 -15.613 1.00 80.50 70 LEU A CA 1
ATOM 579 C C . LEU A 1 70 ? 13.925 -6.970 -15.900 1.00 80.50 70 LEU A C 1
ATOM 581 O O . LEU A 1 70 ? 14.777 -6.783 -16.754 1.00 80.50 70 LEU A O 1
ATOM 585 N N . SER A 1 71 ? 13.793 -8.140 -15.268 1.00 83.56 71 SER A N 1
ATOM 586 C CA . SER A 1 71 ? 14.722 -9.257 -15.488 1.00 83.56 71 SER A CA 1
ATOM 587 C C . SER A 1 71 ? 14.703 -9.760 -16.935 1.00 83.56 71 SER A C 1
ATOM 589 O O . SER A 1 71 ? 15.735 -10.157 -17.466 1.00 83.56 71 SER A O 1
ATOM 591 N N . TYR A 1 72 ? 13.531 -9.763 -17.578 1.00 86.62 72 TYR A N 1
ATOM 592 C CA . TYR A 1 72 ? 13.390 -10.134 -18.985 1.00 86.62 72 TYR A CA 1
ATOM 593 C C . TYR A 1 72 ? 14.081 -9.127 -19.910 1.00 86.62 72 TYR A C 1
ATOM 595 O O . TYR A 1 72 ? 14.817 -9.533 -20.805 1.00 86.62 72 TYR A O 1
ATOM 603 N N . TYR A 1 73 ? 13.889 -7.828 -19.673 1.00 80.38 73 TYR A N 1
ATOM 604 C CA . TYR A 1 73 ? 14.557 -6.776 -20.439 1.00 80.38 73 TYR A CA 1
ATOM 605 C C . TYR A 1 73 ? 16.072 -6.778 -20.210 1.00 80.38 73 TYR A C 1
ATOM 607 O O . TYR A 1 73 ? 16.821 -6.747 -21.181 1.00 80.38 73 TYR A O 1
ATOM 615 N N . ASP A 1 74 ? 16.530 -6.924 -18.967 1.00 80.31 74 ASP A N 1
ATOM 616 C CA . ASP A 1 74 ? 17.957 -7.034 -18.642 1.00 80.31 74 ASP A CA 1
ATOM 617 C C . ASP A 1 74 ? 18.615 -8.246 -19.322 1.00 80.31 74 ASP A C 1
ATOM 619 O O . ASP A 1 74 ? 19.780 -8.184 -19.711 1.00 80.31 74 ASP A O 1
ATOM 623 N N . PHE A 1 75 ? 17.875 -9.350 -19.477 1.00 83.88 75 PHE A N 1
ATOM 624 C CA . PHE A 1 75 ? 18.339 -10.532 -20.204 1.00 83.88 75 PHE A CA 1
ATOM 625 C C . PHE A 1 75 ? 18.409 -10.301 -21.720 1.00 83.88 75 PHE A C 1
ATOM 627 O O . PHE A 1 75 ? 19.351 -10.757 -22.360 1.00 83.88 75 PHE A O 1
ATOM 634 N N . LEU A 1 76 ? 17.424 -9.614 -22.307 1.00 82.88 76 LEU A N 1
ATOM 635 C CA . LEU A 1 76 ? 17.386 -9.354 -23.751 1.00 82.88 76 LEU A CA 1
ATOM 636 C C . LEU A 1 76 ? 18.398 -8.301 -24.204 1.00 82.88 76 LEU A C 1
ATOM 638 O O . LEU A 1 76 ? 19.001 -8.445 -25.264 1.00 82.88 76 LEU A O 1
ATOM 642 N N . TYR A 1 77 ? 18.554 -7.239 -23.420 1.00 75.00 77 TYR A N 1
ATOM 643 C CA . TYR A 1 77 ? 19.386 -6.080 -23.742 1.00 75.00 77 TYR A CA 1
ATOM 644 C C . TYR A 1 77 ? 20.704 -6.107 -22.966 1.00 75.00 77 TYR A C 1
ATOM 646 O O . TYR A 1 77 ? 21.200 -5.052 -22.571 1.00 75.00 77 TYR A O 1
ATOM 654 N N . GLU A 1 78 ? 21.222 -7.325 -22.737 1.00 64.81 78 GLU A N 1
ATOM 655 C CA . GLU A 1 78 ? 22.459 -7.670 -22.026 1.00 64.81 78 GLU A CA 1
ATOM 656 C C . GLU A 1 78 ? 23.448 -6.499 -22.048 1.00 64.81 78 GLU A C 1
ATOM 658 O O . GLU A 1 78 ? 23.809 -6.069 -23.139 1.00 64.81 78 GLU A O 1
ATOM 663 N N . LYS A 1 79 ? 23.799 -5.955 -20.864 1.00 56.38 79 LYS A N 1
ATOM 664 C CA . LYS A 1 79 ? 24.568 -4.709 -20.621 1.00 56.38 79 LYS A CA 1
ATOM 665 C C . LYS A 1 79 ? 25.764 -4.514 -21.576 1.00 56.38 79 LYS A C 1
ATOM 667 O O . LYS A 1 79 ? 26.913 -4.661 -21.172 1.00 56.38 79 LYS A O 1
ATOM 672 N N . GLY A 1 80 ? 25.507 -4.156 -22.825 1.00 46.50 80 GLY A N 1
ATOM 673 C CA . GLY A 1 80 ? 26.530 -3.893 -23.822 1.00 46.50 80 GLY A CA 1
ATOM 674 C C . GLY A 1 80 ? 26.988 -2.463 -23.641 1.00 46.50 80 GLY A C 1
ATOM 675 O O . GLY A 1 80 ? 26.257 -1.562 -24.014 1.00 46.50 80 GLY A O 1
ATOM 676 N N . ASP A 1 81 ? 28.143 -2.256 -23.016 1.00 45.12 81 ASP A N 1
ATOM 677 C CA . ASP A 1 81 ? 28.965 -1.033 -23.038 1.00 45.12 81 ASP A CA 1
ATOM 678 C C . ASP A 1 81 ? 28.337 0.318 -22.620 1.00 45.12 81 ASP A C 1
ATOM 680 O O . ASP A 1 81 ? 29.049 1.306 -22.446 1.00 45.12 81 ASP A O 1
ATOM 684 N N . TRP A 1 82 ? 27.038 0.406 -22.322 1.00 48.69 82 TRP A N 1
ATOM 685 C CA . TRP A 1 82 ? 26.393 1.657 -21.887 1.00 48.69 82 TRP A CA 1
ATOM 686 C C . TRP A 1 82 ? 26.809 2.098 -20.473 1.00 48.69 82 TRP A C 1
ATOM 688 O O . TRP A 1 82 ? 26.512 3.219 -20.060 1.00 48.69 82 TRP A O 1
ATOM 698 N N . ALA A 1 83 ? 27.496 1.228 -19.725 1.00 46.66 83 ALA A N 1
ATOM 699 C CA . ALA A 1 83 ? 27.980 1.499 -18.373 1.00 46.66 83 ALA A CA 1
ATOM 700 C C . ALA A 1 83 ? 29.383 2.135 -18.327 1.00 46.66 83 ALA A C 1
ATOM 702 O O . ALA A 1 83 ? 29.780 2.607 -17.261 1.00 46.66 83 ALA A O 1
ATOM 703 N N . GLU A 1 84 ? 30.131 2.174 -19.437 1.00 44.41 84 GLU A N 1
ATOM 704 C CA . GLU A 1 84 ? 31.531 2.630 -19.417 1.00 44.41 84 GLU A CA 1
ATOM 705 C C . GLU A 1 84 ? 31.705 4.157 -19.410 1.00 44.41 84 GLU A C 1
ATOM 707 O O . GLU A 1 84 ? 32.758 4.638 -19.004 1.00 44.41 84 GLU A O 1
ATOM 712 N N . ASN A 1 85 ? 30.669 4.941 -19.732 1.0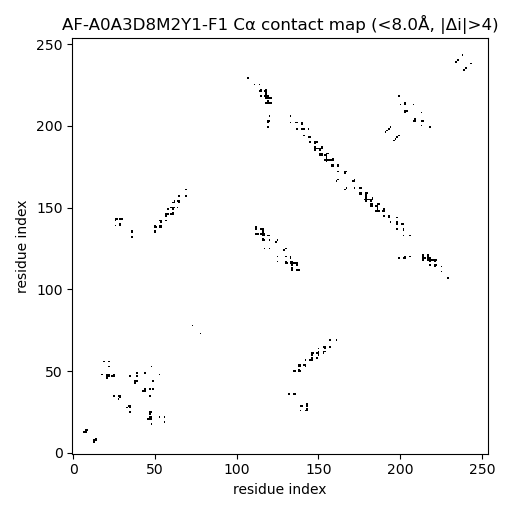0 43.06 85 ASN A N 1
ATOM 713 C CA . ASN A 1 85 ? 30.796 6.405 -19.814 1.00 43.06 85 ASN A CA 1
ATOM 714 C C . ASN A 1 85 ? 30.208 7.198 -18.629 1.00 43.06 85 ASN A C 1
ATOM 716 O O . ASN A 1 85 ? 30.307 8.424 -18.619 1.00 43.06 85 ASN A O 1
ATOM 720 N N . SER A 1 86 ? 29.642 6.559 -17.595 1.00 46.69 86 SER A N 1
ATOM 721 C CA . SER A 1 86 ? 29.187 7.278 -16.387 1.00 46.69 86 SER A CA 1
ATOM 722 C C . SER A 1 86 ? 30.261 7.250 -15.290 1.00 46.69 86 SER A C 1
ATOM 724 O O . SER A 1 86 ? 30.220 6.438 -14.363 1.00 46.69 86 SER A O 1
ATOM 726 N N . VAL A 1 87 ? 31.229 8.142 -15.476 1.00 44.66 87 VAL A N 1
ATOM 727 C CA . VAL A 1 87 ? 32.406 8.510 -14.672 1.00 44.66 87 VAL A CA 1
ATOM 728 C C . VAL A 1 87 ? 32.295 8.266 -13.148 1.00 44.66 87 VAL A C 1
ATOM 730 O O . VAL A 1 87 ? 31.250 8.418 -12.508 1.00 44.66 87 VAL A O 1
ATOM 733 N N . GLU A 1 88 ? 33.439 7.885 -12.573 1.00 48.34 88 GLU A N 1
ATOM 734 C CA . GLU A 1 88 ? 33.754 7.499 -11.185 1.00 48.34 88 GLU A CA 1
ATOM 735 C C . GLU A 1 88 ? 33.198 8.377 -10.048 1.00 48.34 88 GLU A C 1
ATOM 737 O O . GLU A 1 88 ? 33.064 7.892 -8.922 1.00 48.34 88 GLU A O 1
ATOM 742 N N . THR A 1 89 ? 32.789 9.619 -10.310 1.00 44.78 89 THR A N 1
ATOM 743 C CA . THR A 1 89 ? 32.097 10.500 -9.350 1.00 44.78 89 THR A CA 1
ATOM 744 C C . THR A 1 89 ? 30.690 10.007 -8.975 1.00 44.78 89 THR A C 1
ATOM 746 O O . THR A 1 89 ? 30.146 10.405 -7.946 1.00 44.78 89 THR A O 1
ATOM 749 N N . SER A 1 90 ? 30.119 9.070 -9.742 1.00 53.50 90 SER A N 1
ATOM 750 C CA . SER A 1 90 ? 28.745 8.578 -9.571 1.00 53.50 90 SER A CA 1
ATOM 751 C C . SER A 1 90 ? 28.548 7.489 -8.510 1.00 53.50 90 SER A C 1
ATOM 753 O O . SER A 1 90 ? 27.411 7.226 -8.134 1.00 53.50 90 SER A O 1
ATOM 755 N N . LYS A 1 91 ? 29.594 6.827 -7.992 1.00 53.31 91 LYS A N 1
ATOM 756 C CA . LYS A 1 91 ? 29.393 5.677 -7.079 1.00 53.31 91 LYS A CA 1
ATOM 757 C C . LYS A 1 91 ? 28.922 6.084 -5.682 1.00 53.31 91 LYS A C 1
ATOM 759 O O . LYS A 1 91 ? 28.012 5.453 -5.159 1.00 53.31 91 LYS A O 1
ATOM 764 N N . LEU A 1 92 ? 29.508 7.122 -5.083 1.00 51.69 92 LEU A N 1
ATOM 765 C CA . LEU A 1 92 ? 29.104 7.594 -3.750 1.00 51.69 92 LEU A CA 1
ATOM 766 C C . LEU A 1 92 ? 27.741 8.296 -3.779 1.00 51.69 92 LEU A C 1
ATOM 768 O O . LEU A 1 92 ? 26.930 8.031 -2.898 1.00 51.69 92 LEU A O 1
ATOM 772 N N . MET A 1 93 ? 27.461 9.093 -4.818 1.00 52.53 93 MET A N 1
ATOM 773 C CA . MET A 1 93 ? 26.137 9.692 -5.056 1.00 52.53 93 MET A CA 1
ATOM 774 C C . MET A 1 93 ? 25.076 8.613 -5.283 1.00 52.53 93 MET A C 1
ATOM 776 O O . MET A 1 93 ? 24.100 8.584 -4.547 1.00 52.53 93 MET A O 1
ATOM 780 N N . LYS A 1 94 ? 25.321 7.621 -6.155 1.00 55.94 94 LYS A N 1
ATOM 781 C CA . LYS A 1 94 ? 24.403 6.480 -6.332 1.00 55.94 94 LYS A CA 1
ATOM 782 C C . LYS A 1 94 ? 24.201 5.692 -5.041 1.00 55.94 94 LYS A C 1
ATOM 784 O O . LYS A 1 94 ? 23.105 5.211 -4.796 1.00 55.94 94 LYS A O 1
ATOM 789 N N . ILE A 1 95 ? 25.226 5.512 -4.205 1.00 55.59 95 ILE A N 1
ATOM 790 C CA . ILE A 1 95 ? 25.064 4.848 -2.901 1.00 55.59 95 ILE A CA 1
ATOM 791 C C . ILE A 1 95 ? 24.207 5.709 -1.965 1.00 55.59 95 ILE A C 1
ATOM 793 O O . ILE A 1 95 ? 23.320 5.175 -1.305 1.00 55.59 95 ILE A O 1
ATOM 797 N N . TYR A 1 96 ? 24.439 7.020 -1.920 1.00 54.72 96 TYR A N 1
ATOM 798 C CA . TYR A 1 96 ? 23.703 7.946 -1.065 1.00 54.72 96 TYR A CA 1
ATOM 799 C C . TYR A 1 96 ? 22.239 8.084 -1.497 1.00 54.72 96 TYR A C 1
ATOM 801 O O . TYR A 1 96 ? 21.354 7.914 -0.663 1.00 54.72 96 TYR A O 1
ATOM 809 N N . GLU A 1 97 ? 21.980 8.265 -2.793 1.00 61.56 97 GLU A N 1
ATOM 810 C CA . GLU A 1 97 ? 20.651 8.229 -3.409 1.00 61.56 97 GLU A CA 1
ATOM 811 C C . GLU A 1 97 ? 19.960 6.903 -3.127 1.00 61.56 97 GLU A C 1
ATOM 813 O O . GLU A 1 97 ? 18.855 6.898 -2.598 1.00 61.56 97 GLU A O 1
ATOM 818 N N . ASN A 1 98 ? 20.617 5.768 -3.382 1.00 60.16 98 ASN A N 1
ATOM 819 C CA . ASN A 1 98 ? 20.012 4.463 -3.134 1.00 60.16 98 ASN A CA 1
ATOM 820 C C . ASN A 1 98 ? 19.699 4.247 -1.650 1.00 60.16 98 ASN A C 1
ATOM 822 O O . ASN A 1 98 ? 18.647 3.693 -1.344 1.00 60.16 98 ASN A O 1
ATOM 826 N N . ILE A 1 99 ? 20.554 4.689 -0.719 1.00 65.88 99 ILE A N 1
ATOM 827 C CA . ILE A 1 99 ? 20.297 4.578 0.725 1.00 65.88 99 ILE A CA 1
ATOM 828 C C . ILE A 1 99 ? 19.161 5.515 1.148 1.00 65.88 99 ILE A C 1
ATOM 830 O O . ILE A 1 99 ? 18.250 5.072 1.846 1.00 65.88 99 ILE A O 1
ATOM 834 N N . LEU A 1 100 ? 19.175 6.782 0.725 1.00 64.38 100 LEU A N 1
ATOM 835 C CA . LEU A 1 100 ? 18.141 7.758 1.073 1.00 64.38 100 LEU A CA 1
ATOM 836 C C . LEU A 1 100 ? 16.794 7.409 0.455 1.00 64.38 100 LEU A C 1
ATOM 838 O O . LEU A 1 100 ? 15.798 7.427 1.171 1.00 64.38 100 LEU A O 1
ATOM 842 N N . LEU A 1 101 ? 16.732 7.033 -0.822 1.00 64.50 101 LEU A N 1
ATOM 843 C CA . LEU A 1 101 ? 15.504 6.556 -1.468 1.00 64.50 101 LEU A CA 1
ATOM 844 C C . LEU A 1 101 ? 15.002 5.274 -0.799 1.00 64.50 101 LEU A C 1
ATOM 846 O O . LEU A 1 101 ? 13.833 5.194 -0.418 1.00 64.50 101 LEU A O 1
ATOM 850 N N . SER A 1 102 ? 15.884 4.301 -0.552 1.00 61.41 102 SER A N 1
ATOM 851 C CA . SER A 1 102 ? 15.483 3.038 0.084 1.00 61.41 102 SER A CA 1
ATOM 852 C C . SER A 1 102 ? 15.031 3.210 1.536 1.00 61.41 102 SER A C 1
ATOM 854 O O . SER A 1 102 ? 14.172 2.456 1.986 1.00 61.41 102 SER A O 1
ATOM 856 N N . ALA A 1 103 ? 15.576 4.178 2.282 1.00 66.25 103 ALA A N 1
ATOM 857 C CA . ALA A 1 103 ? 15.185 4.459 3.667 1.00 66.25 103 ALA A CA 1
ATOM 858 C C . ALA A 1 103 ? 13.976 5.404 3.772 1.00 66.25 103 ALA A C 1
ATOM 860 O O . ALA A 1 103 ? 13.136 5.243 4.664 1.00 66.25 103 ALA A O 1
ATOM 861 N N . SER A 1 104 ? 13.858 6.370 2.859 1.00 66.94 104 SER A N 1
ATOM 862 C CA . SER A 1 104 ? 12.766 7.348 2.845 1.00 66.94 104 SER A CA 1
ATOM 863 C C . SER A 1 104 ? 11.435 6.701 2.492 1.00 66.94 104 SER A C 1
ATOM 865 O O . SER A 1 104 ? 10.440 7.019 3.134 1.00 66.94 104 SER A O 1
ATOM 867 N N . ILE A 1 105 ? 11.396 5.738 1.566 1.00 68.19 105 ILE A N 1
ATOM 868 C CA . ILE A 1 105 ? 10.143 5.080 1.167 1.00 68.19 105 ILE A CA 1
ATOM 869 C C . ILE A 1 105 ? 9.454 4.381 2.362 1.00 68.19 105 ILE A C 1
ATOM 871 O O . ILE A 1 105 ? 8.295 4.705 2.641 1.00 68.19 105 ILE A O 1
ATOM 875 N N . PRO A 1 106 ? 10.111 3.488 3.135 1.00 67.31 106 PRO A N 1
ATOM 876 C CA . PRO A 1 106 ? 9.522 2.910 4.343 1.00 67.31 106 PRO A CA 1
ATOM 877 C C . PRO A 1 106 ? 9.120 3.957 5.381 1.00 67.31 106 PRO A C 1
ATOM 879 O O . PRO A 1 106 ? 8.076 3.804 6.010 1.00 67.31 106 PRO A O 1
ATOM 882 N N . PHE A 1 107 ? 9.913 5.020 5.558 1.00 72.38 107 PHE A N 1
ATOM 883 C CA . PHE A 1 107 ? 9.605 6.090 6.508 1.00 72.38 107 PHE A CA 1
ATOM 884 C C . PHE A 1 107 ? 8.370 6.900 6.094 1.00 72.38 107 PHE A C 1
ATOM 886 O O . PHE A 1 107 ? 7.498 7.149 6.923 1.00 72.38 107 PHE A O 1
ATOM 893 N N . ILE A 1 108 ? 8.245 7.256 4.814 1.00 77.12 108 ILE A N 1
ATOM 894 C CA . ILE A 1 108 ? 7.083 7.960 4.258 1.00 77.12 108 ILE A CA 1
ATOM 895 C C . ILE A 1 108 ? 5.841 7.079 4.370 1.00 77.12 108 ILE A C 1
ATOM 897 O O . ILE A 1 108 ? 4.799 7.549 4.817 1.00 77.12 108 ILE A O 1
ATOM 901 N N . LEU A 1 109 ? 5.947 5.790 4.034 1.00 71.88 109 LEU A N 1
ATOM 902 C CA . LEU A 1 109 ? 4.846 4.834 4.186 1.00 71.88 109 LEU A CA 1
ATOM 903 C C . LEU A 1 109 ? 4.421 4.690 5.649 1.00 71.88 109 LEU A C 1
ATOM 905 O O . LEU A 1 109 ? 3.225 4.683 5.948 1.00 71.88 109 LEU A O 1
ATOM 909 N N . LEU A 1 110 ? 5.392 4.608 6.562 1.00 77.38 110 LEU A N 1
ATOM 910 C CA . LEU A 1 110 ? 5.153 4.576 8.000 1.00 77.38 110 LEU A CA 1
ATOM 911 C C . LEU A 1 110 ? 4.391 5.830 8.428 1.00 77.38 110 LEU A C 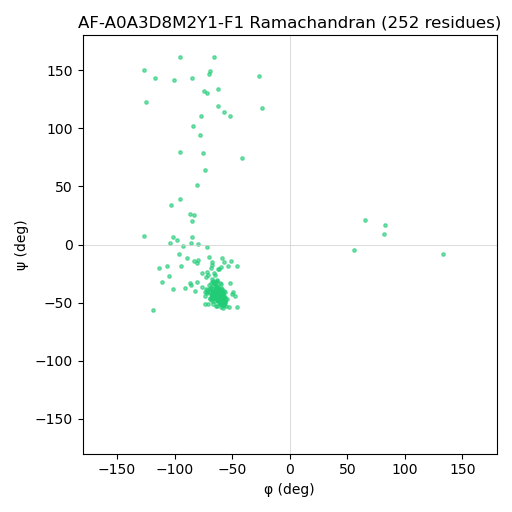1
ATOM 913 O O . LEU A 1 110 ? 3.305 5.728 8.996 1.00 77.38 110 LEU A O 1
ATOM 917 N N . LEU A 1 111 ? 4.926 7.004 8.103 1.00 84.00 111 LEU A N 1
ATOM 918 C CA . LEU A 1 111 ? 4.350 8.296 8.446 1.00 84.00 111 LEU A CA 1
ATOM 919 C C . LEU A 1 111 ? 2.939 8.458 7.870 1.00 84.00 111 LEU A C 1
ATOM 921 O O . LEU A 1 111 ? 2.030 8.861 8.595 1.00 84.00 111 LEU A O 1
ATOM 925 N N . ALA A 1 112 ? 2.726 8.075 6.611 1.00 84.69 112 ALA A N 1
ATOM 926 C CA . ALA A 1 112 ? 1.424 8.108 5.958 1.00 84.69 112 ALA A CA 1
ATOM 927 C C . ALA A 1 112 ? 0.408 7.219 6.684 1.00 84.69 112 ALA A C 1
ATOM 929 O O . ALA A 1 112 ? -0.699 7.669 6.965 1.00 84.69 112 ALA A O 1
ATOM 930 N N . CYS A 1 113 ? 0.782 5.995 7.071 1.00 82.25 113 CYS A N 1
ATOM 931 C CA . CYS A 1 113 ? -0.095 5.109 7.844 1.00 82.25 113 CYS A CA 1
ATOM 932 C C . CYS A 1 113 ? -0.389 5.664 9.246 1.00 82.25 113 CYS A C 1
ATOM 934 O O . CYS A 1 113 ? -1.526 5.593 9.720 1.00 82.25 113 CYS A O 1
ATOM 936 N N . PHE A 1 114 ? 0.622 6.238 9.907 1.00 87.12 114 PHE A N 1
ATOM 937 C CA . PHE A 1 114 ? 0.483 6.868 11.220 1.00 87.12 114 PHE A CA 1
ATOM 938 C C . PHE A 1 114 ? -0.513 8.026 11.181 1.00 87.12 114 PHE A C 1
ATOM 940 O O . PHE A 1 114 ? -1.435 8.08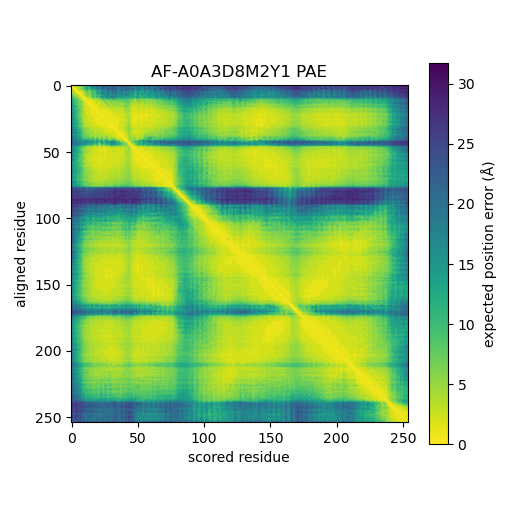2 12.001 1.00 87.12 114 PHE A O 1
ATOM 947 N N . LEU A 1 115 ? -0.330 8.922 10.215 1.00 91.00 115 LEU A N 1
ATOM 948 C CA . LEU A 1 115 ? -1.155 10.101 10.013 1.00 91.00 115 LEU A CA 1
ATOM 949 C C . LEU A 1 115 ? -2.564 9.706 9.564 1.00 91.00 115 LEU A C 1
ATOM 951 O O . LEU A 1 115 ? -3.529 10.128 10.198 1.00 91.00 115 LEU A O 1
ATOM 955 N N . ALA A 1 116 ? -2.709 8.830 8.566 1.00 89.69 116 ALA A N 1
ATOM 956 C CA . ALA A 1 116 ? -4.011 8.370 8.085 1.00 89.69 116 ALA A CA 1
ATOM 957 C C . ALA A 1 116 ? -4.832 7.690 9.191 1.00 89.69 116 ALA A C 1
ATOM 959 O O . ALA A 1 116 ? -6.021 7.973 9.331 1.00 89.69 116 ALA A O 1
ATOM 960 N N . GLY A 1 117 ? -4.201 6.878 10.048 1.00 90.06 117 GLY A N 1
ATOM 961 C CA . GLY A 1 117 ? -4.856 6.312 11.229 1.00 90.06 117 GLY A CA 1
ATOM 962 C C . GLY A 1 117 ? -5.410 7.387 12.173 1.00 90.06 117 GLY A C 1
ATOM 963 O O . GLY A 1 117 ? -6.555 7.283 12.611 1.00 90.06 117 GLY A O 1
ATOM 964 N N . ILE A 1 118 ? -4.658 8.463 12.430 1.00 93.25 118 ILE A N 1
ATOM 965 C CA . ILE A 1 118 ? -5.123 9.604 13.244 1.00 93.25 118 ILE A CA 1
ATOM 966 C C . ILE A 1 118 ? -6.276 10.342 12.555 1.00 93.25 118 ILE A C 1
ATOM 968 O O . ILE A 1 118 ? -7.279 10.653 13.199 1.00 93.25 118 ILE A O 1
ATOM 972 N N . GLY A 1 119 ? -6.165 10.568 11.243 1.00 94.12 119 GLY A N 1
ATOM 973 C CA . GLY A 1 119 ? -7.194 11.215 10.426 1.00 94.12 119 GLY A CA 1
ATOM 974 C C . GLY A 1 119 ? -8.531 10.477 10.439 1.00 94.12 119 GLY A C 1
ATOM 975 O O . GLY A 1 119 ? -9.566 11.080 10.170 1.00 94.12 119 GLY A O 1
ATOM 976 N N . THR A 1 120 ? -8.532 9.193 10.816 1.00 95.38 120 THR A N 1
ATOM 977 C CA . THR A 1 120 ? -9.759 8.402 10.948 1.00 95.38 120 THR A CA 1
ATOM 978 C C . THR A 1 120 ? -10.484 8.510 12.283 1.00 95.38 120 THR A C 1
ATOM 980 O O . THR A 1 120 ? -11.528 7.878 12.461 1.00 95.38 120 THR A O 1
ATOM 983 N N . LEU A 1 121 ? -9.976 9.318 13.213 1.00 96.50 121 LEU A N 1
ATOM 984 C CA . LEU A 1 121 ? -10.547 9.510 14.541 1.00 96.50 121 LEU A CA 1
ATOM 985 C C . LEU A 1 121 ? -11.008 10.953 14.747 1.00 96.50 121 LEU A C 1
ATOM 987 O O . LEU A 1 121 ? -10.336 11.911 14.365 1.00 96.50 121 LEU A O 1
ATOM 991 N N . LYS A 1 122 ? -12.127 11.123 15.455 1.00 95.94 122 LYS A N 1
ATOM 992 C CA . LYS A 1 122 ? -12.513 12.432 16.003 1.00 95.94 122 LYS A CA 1
ATOM 993 C C . LYS A 1 122 ? -11.556 12.831 17.122 1.00 95.94 122 LYS A C 1
ATOM 995 O O . LYS A 1 122 ? -11.139 11.970 17.890 1.00 95.94 122 LYS A O 1
ATOM 1000 N N . PHE A 1 123 ? -11.323 14.132 17.307 1.00 94.88 123 PHE A N 1
ATOM 1001 C CA . PHE A 1 123 ? -10.470 14.657 18.386 1.00 94.88 123 PHE A CA 1
ATOM 1002 C C . PHE A 1 123 ? -10.793 14.080 19.775 1.00 94.88 123 PHE A C 1
ATOM 1004 O O . PHE A 1 123 ? -9.895 13.711 20.522 1.00 94.88 123 PHE A O 1
ATOM 1011 N N . ARG A 1 124 ? -12.081 13.912 20.109 1.00 95.62 124 ARG A N 1
ATOM 1012 C CA . ARG A 1 124 ? -12.518 13.319 21.391 1.00 95.62 124 ARG A CA 1
ATOM 1013 C C . ARG A 1 124 ? -12.059 11.868 21.612 1.00 95.62 124 ARG A C 1
ATOM 1015 O O . ARG A 1 124 ? -12.049 11.386 22.741 1.00 95.62 124 ARG A O 1
ATOM 1022 N N . ASP A 1 125 ? -11.723 11.164 20.535 1.00 95.69 125 ASP A N 1
ATOM 1023 C CA . ASP A 1 125 ? -11.308 9.763 20.524 1.00 95.69 125 ASP A CA 1
ATOM 1024 C C . ASP A 1 125 ? -9.783 9.597 20.399 1.00 95.69 125 ASP A C 1
ATOM 1026 O O . ASP A 1 125 ? -9.303 8.466 20.299 1.00 95.69 125 ASP A O 1
ATOM 1030 N N . TRP A 1 126 ? -9.009 10.689 20.457 1.00 95.00 126 TRP A N 1
ATOM 1031 C CA . TRP A 1 126 ? -7.541 10.692 20.383 1.00 95.00 126 TRP A CA 1
ATOM 1032 C C . TRP A 1 126 ? -6.886 10.179 21.672 1.00 95.00 126 TRP A C 1
ATOM 1034 O O . TRP A 1 126 ? -6.174 10.878 22.388 1.00 95.00 126 TRP A O 1
ATOM 1044 N N . LYS A 1 127 ? -7.132 8.908 21.982 1.00 95.81 127 LYS A N 1
ATOM 1045 C CA . LYS A 1 127 ? -6.457 8.166 23.049 1.00 95.81 127 LYS A CA 1
ATOM 1046 C C . LYS A 1 127 ? -5.384 7.282 22.427 1.00 95.81 127 LYS A C 1
ATOM 1048 O O . LYS A 1 127 ? -5.640 6.657 21.400 1.00 95.81 127 LYS A O 1
ATOM 1053 N N . LYS A 1 128 ? -4.226 7.144 23.085 1.00 94.31 128 LYS A N 1
ATOM 1054 C CA . LYS A 1 128 ? -3.083 6.341 22.595 1.00 94.31 128 LYS A CA 1
ATOM 1055 C C . LYS A 1 128 ? -3.494 4.947 22.098 1.00 94.31 128 LYS A C 1
ATOM 1057 O O . LYS A 1 128 ? -3.081 4.534 21.020 1.00 94.31 128 LYS A O 1
ATOM 1062 N N . ALA A 1 129 ? -4.353 4.253 22.849 1.00 93.62 129 ALA A N 1
ATOM 1063 C CA . ALA A 1 129 ? -4.852 2.930 22.475 1.00 93.62 129 ALA A CA 1
ATOM 1064 C C . ALA A 1 129 ? -5.716 2.946 21.198 1.00 93.62 129 ALA A C 1
ATOM 1066 O O . ALA A 1 129 ? -5.530 2.099 20.329 1.00 93.62 129 ALA A O 1
ATOM 1067 N N . LYS A 1 130 ? -6.619 3.928 21.053 1.00 94.06 130 LYS A N 1
ATOM 1068 C CA . LYS A 1 130 ? -7.474 4.068 19.863 1.00 94.06 130 LYS A CA 1
ATOM 1069 C C . LYS A 1 130 ? -6.675 4.474 18.629 1.00 94.06 130 LYS A C 1
ATOM 1071 O O . LYS A 1 130 ? -6.911 3.923 17.564 1.00 94.06 130 LYS A O 1
ATOM 1076 N N . ILE A 1 131 ? -5.712 5.384 18.783 1.00 94.25 131 ILE A N 1
ATOM 1077 C CA . ILE A 1 131 ? -4.815 5.799 17.696 1.00 94.25 131 ILE A CA 1
ATOM 1078 C C . ILE A 1 131 ? -4.023 4.596 17.181 1.00 94.25 131 ILE A C 1
ATOM 1080 O O . ILE A 1 131 ? -4.056 4.316 15.987 1.00 94.25 131 ILE A O 1
ATOM 1084 N N . SER A 1 132 ? -3.391 3.839 18.083 1.00 93.06 132 SER A N 1
ATOM 1085 C CA . SER A 1 132 ? -2.656 2.623 17.717 1.00 93.06 132 SER A CA 1
ATOM 1086 C C . SER A 1 132 ? -3.563 1.613 17.003 1.00 93.06 132 SER A C 1
ATOM 1088 O O . SER A 1 132 ? -3.239 1.140 15.916 1.00 93.06 132 SER A O 1
ATOM 1090 N N . ALA A 1 133 ? -4.759 1.347 17.539 1.00 93.31 133 ALA A N 1
ATOM 1091 C CA . ALA A 1 133 ? -5.713 0.441 16.902 1.00 93.31 133 ALA A CA 1
ATOM 1092 C C . ALA A 1 133 ? -6.168 0.925 15.512 1.00 93.31 133 ALA A C 1
ATOM 1094 O O . ALA A 1 133 ? -6.288 0.115 14.594 1.00 93.31 133 ALA A O 1
ATOM 1095 N N . ALA A 1 134 ? -6.394 2.229 15.331 1.00 94.44 134 ALA A N 1
ATOM 1096 C CA . ALA A 1 134 ? -6.772 2.814 14.047 1.00 94.44 134 ALA A CA 1
ATOM 1097 C C . ALA A 1 134 ? -5.642 2.709 13.011 1.00 94.44 134 ALA A C 1
ATOM 1099 O O . ALA A 1 134 ? -5.900 2.350 11.867 1.00 94.44 134 ALA A O 1
ATOM 1100 N N . GLN A 1 135 ? -4.388 2.935 13.412 1.00 93.88 135 GLN A N 1
ATOM 1101 C CA . GLN A 1 135 ? -3.210 2.789 12.545 1.00 93.88 135 GLN A CA 1
ATOM 1102 C C . GLN A 1 135 ? -3.004 1.339 12.094 1.00 93.88 135 GLN A C 1
ATOM 1104 O O . GLN A 1 135 ? -2.789 1.071 10.913 1.00 93.88 135 GLN A O 1
ATOM 1109 N N . LEU A 1 136 ? -3.130 0.379 13.015 1.00 93.38 136 LEU A N 1
ATOM 1110 C CA . LEU A 1 136 ? -3.014 -1.045 12.685 1.00 93.38 136 LEU A CA 1
ATOM 1111 C C . LEU A 1 136 ? -4.184 -1.517 11.810 1.00 93.38 136 LEU A C 1
ATOM 1113 O O . LEU A 1 136 ? -3.984 -2.303 10.883 1.00 93.38 136 LEU A O 1
ATOM 1117 N N . ASN A 1 137 ? -5.397 -1.013 12.059 1.00 93.88 137 ASN A N 1
ATOM 1118 C CA . ASN A 1 137 ? -6.538 -1.241 11.176 1.00 93.88 137 ASN A CA 1
ATOM 1119 C C . ASN A 1 137 ? -6.310 -0.644 9.787 1.00 93.88 137 ASN A C 1
ATOM 1121 O O . ASN A 1 137 ? -6.616 -1.311 8.802 1.00 93.88 137 ASN A O 1
ATOM 1125 N N . TYR A 1 138 ? -5.744 0.561 9.699 1.00 94.00 138 TYR A N 1
ATOM 1126 C CA . TYR A 1 138 ? -5.403 1.185 8.426 1.00 94.00 138 TYR A CA 1
ATOM 1127 C C . TYR A 1 138 ? -4.457 0.303 7.617 1.00 94.00 138 TYR A C 1
ATOM 1129 O O . TYR A 1 138 ? -4.774 -0.022 6.479 1.00 94.00 138 TYR A O 1
ATOM 1137 N N . LEU A 1 139 ? -3.371 -0.182 8.224 1.00 92.94 139 LEU A N 1
ATOM 1138 C CA . LEU A 1 139 ? -2.435 -1.103 7.570 1.00 92.94 139 LEU A CA 1
ATOM 1139 C C . LEU A 1 139 ? -3.133 -2.362 7.048 1.00 92.94 139 LEU A C 1
ATOM 1141 O O . LEU A 1 139 ? -2.933 -2.750 5.899 1.00 92.94 139 LEU A O 1
ATOM 1145 N N . TYR A 1 140 ? -3.987 -2.984 7.863 1.00 94.44 140 TYR A N 1
ATOM 1146 C CA . TYR A 1 140 ? -4.730 -4.179 7.469 1.00 94.44 140 TYR A CA 1
ATOM 1147 C C . TYR A 1 140 ? -5.685 -3.936 6.299 1.00 94.44 140 TYR A C 1
ATOM 1149 O O . TYR A 1 140 ? -5.742 -4.733 5.356 1.00 94.44 140 TYR A O 1
ATOM 1157 N N . VAL A 1 141 ? -6.468 -2.860 6.371 1.00 94.56 141 VAL A N 1
ATOM 1158 C CA . VAL A 1 141 ? -7.452 -2.529 5.339 1.00 94.56 141 VAL A CA 1
ATOM 1159 C C . VAL A 1 141 ? -6.726 -2.103 4.064 1.00 94.56 141 VAL A C 1
ATOM 1161 O O . VAL A 1 141 ? -7.030 -2.660 3.012 1.00 94.56 141 VAL A O 1
ATOM 1164 N N . ASN A 1 142 ? -5.710 -1.239 4.153 1.00 93.12 142 ASN A N 1
ATOM 1165 C CA . ASN A 1 142 ? -4.859 -0.874 3.021 1.00 93.12 142 ASN A CA 1
ATOM 1166 C C . ASN A 1 142 ? -4.301 -2.123 2.341 1.00 93.12 142 ASN A C 1
ATOM 1168 O O . ASN A 1 142 ? -4.636 -2.368 1.189 1.00 93.12 142 ASN A O 1
ATOM 1172 N N . SER A 1 143 ? -3.655 -3.008 3.107 1.00 93.38 143 SER A N 1
ATOM 1173 C CA . SER A 1 143 ? -3.055 -4.233 2.562 1.00 93.38 143 SER A CA 1
ATOM 1174 C C . SER A 1 143 ? -4.045 -5.204 1.926 1.00 93.38 143 SER A C 1
ATOM 1176 O O . SER A 1 143 ? -3.687 -6.098 1.155 1.00 93.38 143 SER A O 1
ATOM 1178 N N . SER A 1 144 ? -5.320 -5.094 2.292 1.00 95.62 144 SER A N 1
ATOM 1179 C CA . SER A 1 144 ? -6.370 -5.962 1.769 1.00 95.62 144 SER A CA 1
ATOM 1180 C C . SER A 1 144 ? -6.955 -5.445 0.461 1.00 95.62 144 SER A C 1
ATOM 1182 O O . SER A 1 144 ? -7.365 -6.247 -0.389 1.00 95.62 144 SER A O 1
ATOM 1184 N N . TYR A 1 145 ? -7.025 -4.130 0.285 1.00 95.44 145 TYR A N 1
ATOM 1185 C CA . TYR A 1 145 ? -7.650 -3.505 -0.879 1.00 95.44 145 TYR A CA 1
ATOM 1186 C C . TYR A 1 145 ? -6.627 -2.951 -1.884 1.00 95.44 145 TYR A C 1
ATOM 1188 O O . TYR A 1 145 ? -6.940 -2.954 -3.072 1.00 95.44 145 TYR A O 1
ATOM 1196 N N . GLY A 1 146 ? -5.423 -2.583 -1.444 1.00 93.31 146 GLY A N 1
ATOM 1197 C CA . GLY A 1 146 ? -4.378 -1.902 -2.216 1.00 93.31 146 GLY A CA 1
ATOM 1198 C C . GLY A 1 146 ? -3.597 -2.775 -3.197 1.00 93.31 146 GLY A C 1
ATOM 1199 O O . GLY A 1 146 ? -3.153 -2.262 -4.216 1.00 93.31 146 GLY A O 1
ATOM 1200 N N . LEU A 1 147 ? -3.518 -4.092 -2.970 1.00 94.25 147 LEU A N 1
ATOM 1201 C CA . LEU A 1 147 ? -2.667 -4.990 -3.764 1.00 94.25 147 LEU A CA 1
ATOM 1202 C C . LEU A 1 147 ? -2.755 -4.779 -5.283 1.00 94.25 147 LEU A C 1
ATOM 1204 O O . LEU A 1 147 ? -1.742 -4.597 -5.940 1.00 94.25 147 LEU A O 1
ATOM 1208 N N . PHE A 1 148 ? -3.962 -4.811 -5.852 1.00 95.62 148 PHE A N 1
ATOM 1209 C CA . PHE A 1 148 ? -4.135 -4.733 -7.305 1.00 95.62 148 PHE A CA 1
ATOM 1210 C C . PHE A 1 148 ? -3.835 -3.355 -7.900 1.00 95.62 148 PHE A C 1
ATOM 1212 O O . PHE A 1 148 ? -3.058 -3.309 -8.852 1.00 95.62 148 PHE A O 1
ATOM 1219 N N . PRO A 1 149 ? -4.394 -2.236 -7.395 1.00 94.50 149 PRO A N 1
ATOM 1220 C CA . PRO A 1 149 ? -3.988 -0.930 -7.903 1.00 94.50 149 PRO A CA 1
ATOM 1221 C C . PRO A 1 149 ? -2.494 -0.676 -7.691 1.00 94.50 149 PRO A C 1
ATOM 1223 O O . PRO A 1 149 ? -1.863 -0.087 -8.560 1.00 94.50 149 PRO A O 1
ATOM 1226 N N . GLN A 1 150 ? -1.899 -1.180 -6.606 1.00 92.19 150 GLN A N 1
ATOM 1227 C CA . GLN A 1 150 ? -0.460 -1.079 -6.397 1.00 92.19 150 GLN A CA 1
ATOM 1228 C C . GLN A 1 150 ? 0.338 -1.888 -7.428 1.00 92.19 150 GLN A C 1
ATOM 1230 O O . GLN A 1 150 ? 1.298 -1.350 -7.969 1.00 92.19 150 GLN A O 1
ATOM 1235 N N . CYS A 1 151 ? -0.081 -3.114 -7.778 1.00 93.12 151 CYS A N 1
ATOM 1236 C CA . CYS A 1 151 ? 0.515 -3.861 -8.894 1.00 93.12 151 CYS A CA 1
ATOM 1237 C C . CYS A 1 151 ? 0.483 -3.043 -10.192 1.00 93.12 151 CYS A C 1
ATOM 1239 O O . CYS A 1 151 ? 1.487 -2.975 -10.888 1.00 93.12 151 CYS A O 1
ATOM 1241 N N . LEU A 1 152 ? -0.663 -2.431 -10.527 1.00 93.88 152 LEU A N 1
ATOM 1242 C CA . LEU A 1 152 ? -0.818 -1.647 -11.760 1.00 93.88 152 LEU A CA 1
ATOM 1243 C C . LEU A 1 152 ? 0.093 -0.420 -11.774 1.00 93.88 152 LEU A C 1
ATOM 1245 O O . LEU A 1 152 ? 0.720 -0.144 -12.790 1.00 93.88 152 LEU A O 1
ATOM 1249 N N . LEU A 1 153 ? 0.180 0.290 -10.648 1.00 90.19 153 LEU A N 1
ATOM 1250 C CA . LEU A 1 153 ? 1.045 1.457 -10.509 1.00 90.19 153 LEU A CA 1
ATOM 1251 C C . LEU A 1 153 ? 2.515 1.073 -10.651 1.00 90.19 153 LEU A C 1
ATOM 1253 O O . LEU A 1 153 ? 3.210 1.642 -11.484 1.00 90.19 153 LEU A O 1
ATOM 1257 N N . VAL A 1 154 ? 2.978 0.092 -9.872 1.00 88.50 154 VAL A N 1
ATOM 1258 C CA . VAL A 1 154 ? 4.379 -0.350 -9.891 1.00 88.50 154 VAL A CA 1
ATOM 1259 C C . VAL A 1 154 ? 4.746 -0.894 -11.272 1.00 88.50 154 VAL A C 1
ATOM 1261 O O . VAL A 1 154 ? 5.792 -0.540 -11.808 1.00 88.50 154 VAL A O 1
ATOM 1264 N N . PHE A 1 155 ? 3.853 -1.663 -11.898 1.00 90.31 155 PHE A N 1
ATOM 1265 C CA . PHE A 1 155 ? 4.079 -2.192 -13.238 1.00 90.31 155 PHE A CA 1
ATOM 1266 C C . PHE A 1 155 ? 4.087 -1.105 -14.319 1.00 90.31 155 PHE A C 1
ATOM 1268 O O . PHE A 1 155 ? 4.994 -1.077 -15.148 1.00 90.31 155 PHE A O 1
ATOM 1275 N N . GLY A 1 156 ? 3.133 -0.173 -14.280 1.00 88.62 156 GLY A N 1
ATOM 1276 C CA . GLY A 1 156 ? 3.089 0.966 -15.197 1.00 88.62 156 GLY A CA 1
ATOM 1277 C C . GLY A 1 156 ? 4.324 1.860 -15.078 1.00 88.62 156 GLY A C 1
ATOM 1278 O O . GLY A 1 156 ? 4.901 2.231 -16.096 1.00 88.62 156 GLY A O 1
ATOM 1279 N N . PHE A 1 157 ? 4.788 2.139 -13.853 1.00 86.56 157 PHE A N 1
ATOM 1280 C CA . PHE A 1 157 ? 6.033 2.881 -13.623 1.00 86.56 157 PHE A CA 1
ATOM 1281 C C . PHE A 1 157 ? 7.245 2.145 -14.187 1.00 86.56 157 PHE A C 1
ATOM 1283 O O . PHE A 1 157 ? 8.069 2.760 -14.849 1.00 86.56 157 PHE A O 1
ATOM 1290 N N . THR A 1 158 ? 7.341 0.832 -13.979 1.00 85.88 158 THR A N 1
ATOM 1291 C CA . THR A 1 158 ? 8.432 0.028 -14.538 1.00 85.88 158 THR A CA 1
ATOM 1292 C C . THR A 1 158 ? 8.464 0.073 -16.063 1.00 85.88 158 THR A C 1
ATOM 1294 O O . THR A 1 158 ? 9.532 0.278 -16.630 1.00 85.88 158 THR A O 1
ATOM 1297 N N . LEU A 1 159 ? 7.319 -0.078 -16.735 1.00 88.00 159 LEU A N 1
ATOM 1298 C CA . LEU A 1 159 ? 7.258 0.034 -18.196 1.00 88.00 159 LEU A CA 1
ATOM 1299 C C . LEU A 1 159 ? 7.638 1.436 -18.678 1.00 88.00 159 LEU A C 1
ATOM 1301 O O . LEU A 1 159 ? 8.340 1.562 -19.676 1.00 88.00 159 LEU A O 1
ATOM 1305 N N . LEU A 1 160 ? 7.219 2.477 -17.953 1.00 86.00 160 LEU A N 1
ATOM 1306 C CA . LEU A 1 160 ? 7.598 3.852 -18.261 1.00 86.00 160 LEU A CA 1
ATOM 1307 C C . LEU A 1 160 ? 9.115 4.060 -18.132 1.00 86.00 160 LEU A C 1
ATOM 1309 O O . LEU A 1 160 ? 9.710 4.631 -19.038 1.00 86.00 160 LEU A O 1
ATOM 1313 N N . SER A 1 161 ? 9.740 3.556 -17.062 1.00 83.00 161 SER A N 1
ATOM 1314 C CA . SER A 1 161 ? 11.197 3.620 -16.869 1.00 83.00 161 SER A CA 1
ATOM 1315 C C . SER A 1 161 ? 11.959 2.857 -17.952 1.00 83.00 161 SER A C 1
ATOM 1317 O O . SER A 1 161 ? 12.930 3.359 -18.506 1.00 83.00 161 SER A O 1
ATOM 1319 N N . ILE A 1 162 ? 11.489 1.662 -18.320 1.00 82.19 162 ILE A N 1
ATOM 1320 C CA . ILE A 1 162 ? 12.074 0.909 -19.436 1.00 82.19 162 ILE A CA 1
ATOM 1321 C C . ILE A 1 162 ? 11.945 1.716 -20.738 1.00 82.19 162 ILE A C 1
ATOM 1323 O O . ILE A 1 162 ? 12.897 1.797 -21.510 1.00 82.19 162 ILE A O 1
ATOM 1327 N N . HIS A 1 163 ? 10.794 2.349 -20.980 1.00 82.00 163 HIS A N 1
ATOM 1328 C CA . HIS A 1 163 ? 10.592 3.185 -22.161 1.00 82.00 163 HIS A CA 1
ATOM 1329 C C . HIS A 1 163 ? 11.563 4.371 -22.217 1.00 82.00 163 HIS A C 1
ATOM 1331 O O . HIS A 1 163 ? 12.176 4.615 -23.259 1.00 82.00 163 HIS A O 1
ATOM 1337 N N . THR A 1 164 ? 11.754 5.077 -21.103 1.00 78.19 164 THR A N 1
ATOM 1338 C CA . THR A 1 164 ? 12.697 6.200 -21.044 1.00 78.19 164 THR A CA 1
ATOM 1339 C C . THR A 1 164 ? 14.143 5.758 -21.247 1.00 78.19 164 THR A C 1
ATOM 1341 O O . THR A 1 164 ? 14.883 6.433 -21.960 1.00 78.19 164 THR A O 1
ATOM 1344 N N . ASP A 1 165 ? 14.538 4.614 -20.687 1.00 74.25 165 ASP A N 1
ATOM 1345 C CA . ASP A 1 165 ? 15.941 4.184 -20.682 1.00 74.25 165 ASP A CA 1
ATOM 1346 C C . ASP A 1 165 ? 16.361 3.491 -21.988 1.00 74.25 165 ASP A C 1
ATOM 1348 O O . ASP A 1 165 ? 17.462 3.726 -22.499 1.00 74.25 165 ASP A O 1
ATOM 1352 N N . TYR A 1 166 ? 15.487 2.651 -22.549 1.00 70.00 166 TYR A N 1
ATOM 1353 C CA . TYR A 1 166 ? 15.806 1.796 -23.698 1.00 70.00 166 TYR A CA 1
ATOM 1354 C C . TYR A 1 166 ? 15.268 2.338 -25.021 1.00 70.00 166 TYR A C 1
ATOM 1356 O O . TYR A 1 166 ? 15.923 2.236 -26.058 1.00 70.00 166 TYR A O 1
ATOM 1364 N N . PHE A 1 167 ? 14.073 2.919 -25.001 1.00 66.69 167 PHE A N 1
ATOM 1365 C CA . PHE A 1 167 ? 13.266 3.051 -26.207 1.00 66.69 167 PHE A CA 1
ATOM 1366 C C . PHE A 1 167 ? 13.189 4.463 -26.783 1.00 66.69 167 PHE A C 1
ATOM 1368 O O . PHE A 1 167 ? 12.949 4.597 -27.978 1.00 66.69 167 PHE A O 1
ATOM 1375 N N . LEU A 1 168 ? 13.503 5.511 -26.014 1.00 65.62 168 LEU A N 1
ATOM 1376 C CA . LEU A 1 168 ? 13.712 6.855 -26.583 1.00 65.62 168 LEU A CA 1
ATOM 1377 C C . LEU A 1 168 ? 14.812 6.884 -27.664 1.00 65.62 168 LEU A C 1
ATOM 1379 O O . LEU A 1 168 ? 14.905 7.842 -28.428 1.00 65.62 168 LEU A O 1
ATOM 1383 N N . LYS A 1 169 ? 15.635 5.831 -27.746 1.00 65.38 169 LYS A N 1
ATOM 1384 C CA . LYS A 1 169 ? 16.699 5.656 -28.740 1.00 65.38 169 LYS A CA 1
ATOM 1385 C C . LYS A 1 169 ? 16.288 4.817 -29.959 1.00 65.38 169 LYS A C 1
ATOM 1387 O O . LYS A 1 169 ? 17.071 4.731 -30.901 1.00 65.38 169 LYS A O 1
ATOM 1392 N N . VAL A 1 170 ? 15.108 4.189 -29.956 1.00 64.81 170 VAL A N 1
ATOM 1393 C CA . VAL A 1 170 ? 14.659 3.253 -31.002 1.00 64.81 170 VAL A CA 1
ATOM 1394 C C . VAL A 1 170 ? 13.306 3.703 -31.561 1.00 64.81 170 VAL A C 1
ATOM 1396 O O . VAL A 1 170 ? 12.328 3.827 -30.826 1.00 64.81 170 VAL A O 1
ATOM 1399 N N . GLU A 1 171 ? 13.221 3.930 -32.874 1.00 64.88 171 GLU A N 1
ATOM 1400 C CA . GLU A 1 171 ? 11.949 4.224 -33.546 1.00 64.88 171 GLU A CA 1
ATOM 1401 C C . GLU A 1 171 ? 10.986 3.027 -33.412 1.00 64.88 171 GLU A C 1
ATOM 1403 O O . G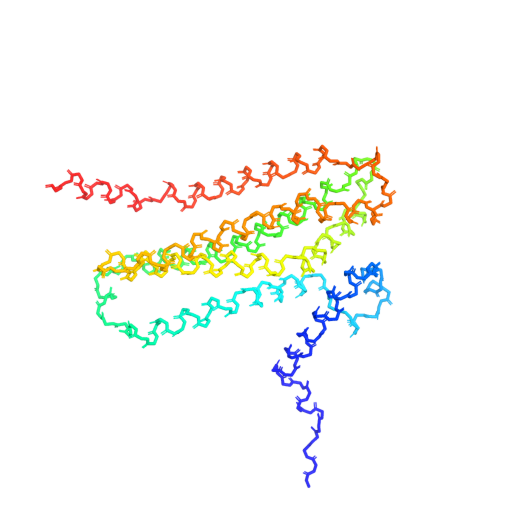LU A 1 171 ? 11.292 1.929 -33.872 1.00 64.88 171 GLU A O 1
ATOM 1408 N N . GLY A 1 172 ? 9.820 3.229 -32.780 1.00 67.69 172 GLY A N 1
ATOM 1409 C CA . GLY A 1 172 ? 8.740 2.226 -32.727 1.00 67.69 172 GLY A CA 1
ATOM 1410 C C . GLY A 1 172 ? 8.095 1.966 -31.361 1.00 67.69 172 GLY A C 1
ATOM 1411 O O . GLY A 1 172 ? 7.062 1.313 -31.306 1.00 67.69 172 GLY A O 1
ATOM 1412 N N . ALA A 1 173 ? 8.620 2.515 -30.267 1.00 71.56 173 ALA A N 1
ATOM 1413 C CA . ALA A 1 173 ? 8.188 2.154 -28.909 1.00 71.56 173 ALA A CA 1
ATOM 1414 C C . ALA A 1 173 ? 6.929 2.869 -28.371 1.00 71.56 173 ALA A C 1
ATOM 1416 O O . ALA A 1 173 ? 6.768 3.086 -27.165 1.00 71.56 173 ALA A O 1
ATOM 1417 N N . GLY A 1 174 ? 6.053 3.326 -29.266 1.00 82.56 174 GLY A N 1
ATOM 1418 C CA . GLY A 1 174 ? 4.862 4.082 -28.879 1.00 82.56 174 GLY A CA 1
ATOM 1419 C C . GLY A 1 174 ? 3.839 3.238 -28.112 1.00 82.56 174 GLY A C 1
ATOM 1420 O O . GLY A 1 174 ? 3.120 3.763 -27.261 1.00 82.56 174 GLY A O 1
ATOM 1421 N N . GLU A 1 175 ? 3.777 1.934 -28.382 1.00 88.19 175 GLU A N 1
ATOM 1422 C CA . GLU A 1 175 ? 2.781 1.036 -27.791 1.00 88.19 175 GLU A CA 1
ATOM 1423 C C . GLU A 1 175 ? 3.058 0.762 -26.308 1.00 88.19 175 GLU A C 1
ATOM 1425 O O . GLU A 1 175 ? 2.139 0.819 -25.486 1.00 88.19 175 GLU A O 1
ATOM 1430 N N . GLU A 1 176 ? 4.320 0.546 -25.933 1.00 86.19 176 GLU A N 1
ATOM 1431 C CA . GLU A 1 176 ? 4.740 0.338 -24.546 1.00 86.19 176 GLU A CA 1
ATOM 1432 C C . GLU A 1 176 ? 4.473 1.578 -23.695 1.00 86.19 176 GLU A C 1
ATOM 1434 O O . GLU A 1 176 ? 3.992 1.456 -22.566 1.00 86.19 176 GLU A O 1
ATOM 1439 N N . LEU A 1 177 ? 4.723 2.771 -24.246 1.00 88.69 177 LEU A N 1
ATOM 1440 C CA . LEU A 1 177 ? 4.421 4.035 -23.576 1.00 88.69 177 LEU A CA 1
ATOM 1441 C C . LEU A 1 177 ? 2.916 4.183 -23.329 1.00 88.69 177 LEU A C 1
ATOM 1443 O O . LEU A 1 177 ? 2.501 4.510 -22.216 1.00 88.69 177 LEU A O 1
ATOM 1447 N N . LEU A 1 178 ? 2.084 3.916 -24.340 1.00 92.62 178 LEU A N 1
ATOM 1448 C CA . LEU A 1 178 ? 0.627 3.976 -24.197 1.00 92.62 178 LEU A CA 1
ATOM 1449 C C . LEU A 1 178 ? 0.119 2.971 -23.158 1.00 92.62 178 LEU A C 1
ATOM 1451 O O . LEU A 1 178 ? -0.732 3.322 -22.337 1.00 92.62 178 LEU A O 1
ATOM 1455 N N . LEU A 1 179 ? 0.661 1.750 -23.146 1.00 93.31 179 LEU A N 1
ATOM 1456 C CA . LEU A 1 179 ? 0.331 0.744 -22.139 1.00 93.31 179 LEU A CA 1
ATOM 1457 C C . LEU A 1 179 ? 0.751 1.193 -20.734 1.00 93.31 179 LEU A C 1
ATOM 1459 O O . LEU A 1 179 ? -0.049 1.093 -19.802 1.00 93.31 179 LEU A O 1
ATOM 1463 N N . ALA A 1 180 ? 1.968 1.718 -20.573 1.00 90.50 180 ALA A N 1
ATOM 1464 C CA . ALA A 1 180 ? 2.466 2.233 -19.300 1.00 90.50 180 ALA A CA 1
ATOM 1465 C C . ALA A 1 180 ? 1.550 3.339 -18.755 1.00 90.50 180 ALA A C 1
ATOM 1467 O O . ALA A 1 180 ? 1.078 3.256 -17.618 1.00 90.50 180 ALA A O 1
ATOM 1468 N N . LEU A 1 181 ? 1.222 4.330 -19.590 1.00 92.69 181 LEU A N 1
ATOM 1469 C CA . LEU A 1 181 ? 0.318 5.426 -19.236 1.00 92.69 181 LEU A CA 1
ATOM 1470 C C . LEU A 1 181 ? -1.085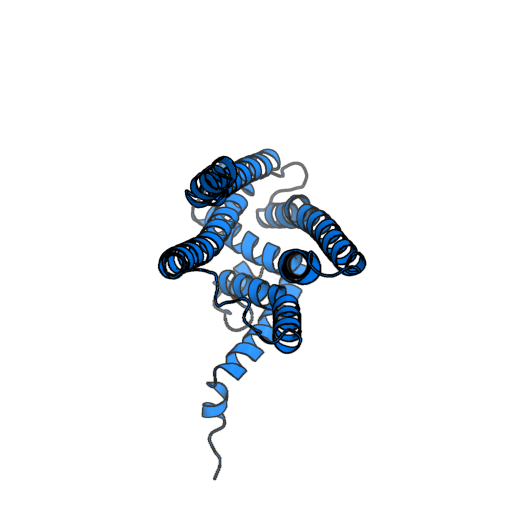 4.922 -18.888 1.00 92.69 181 LEU A C 1
ATOM 1472 O O . LEU A 1 181 ? -1.667 5.363 -17.897 1.00 92.69 181 LEU A O 1
ATOM 1476 N N . PHE A 1 182 ? -1.622 3.969 -19.652 1.00 96.75 182 PHE A N 1
ATOM 1477 C CA . PHE A 1 182 ? -2.922 3.364 -19.364 1.00 96.75 182 PHE A CA 1
ATOM 1478 C C . PHE A 1 182 ? -2.942 2.681 -17.990 1.00 96.75 182 PHE A C 1
ATOM 1480 O O . PHE A 1 182 ? -3.842 2.938 -17.185 1.00 96.75 182 PHE A O 1
ATOM 1487 N N . LEU A 1 183 ? -1.939 1.850 -17.689 1.00 94.00 183 LEU A N 1
ATOM 1488 C CA . LEU A 1 183 ? -1.822 1.164 -16.399 1.00 94.00 183 LEU A CA 1
ATOM 1489 C C . LEU A 1 183 ? -1.695 2.155 -15.240 1.00 94.00 183 LEU A C 1
ATOM 1491 O O . LEU A 1 183 ? -2.348 1.969 -14.211 1.00 94.00 183 LEU A O 1
ATOM 1495 N N . LEU A 1 184 ? -0.917 3.226 -15.420 1.00 91.62 184 LEU A N 1
ATOM 1496 C CA . LEU A 1 184 ? -0.777 4.295 -14.433 1.00 91.62 184 LEU A CA 1
ATOM 1497 C C . LEU A 1 184 ? -2.107 5.006 -14.184 1.00 91.62 184 LEU A C 1
ATOM 1499 O O . LEU A 1 184 ? -2.513 5.132 -13.033 1.00 91.62 184 LEU A O 1
ATOM 1503 N N . VAL A 1 185 ? -2.830 5.416 -15.229 1.00 95.00 185 VAL A N 1
ATOM 1504 C CA . VAL A 1 185 ? -4.126 6.102 -15.082 1.00 95.00 185 VAL A CA 1
ATOM 1505 C C . VAL A 1 185 ? -5.143 5.209 -14.373 1.00 95.00 185 VAL A C 1
ATOM 1507 O O . VAL A 1 185 ? -5.766 5.637 -13.398 1.00 95.00 185 VAL A O 1
ATOM 1510 N N . VAL A 1 186 ? -5.291 3.953 -14.808 1.00 97.44 186 VAL A N 1
ATOM 1511 C CA . VAL A 1 186 ? -6.216 3.001 -14.169 1.00 97.44 186 VAL A CA 1
ATOM 1512 C C . VAL A 1 186 ? -5.803 2.736 -12.721 1.00 97.44 186 VAL A C 1
ATOM 1514 O O . VAL A 1 186 ? -6.651 2.755 -11.824 1.00 97.44 186 VAL A O 1
ATOM 1517 N N . GLY A 1 187 ? -4.507 2.529 -12.480 1.00 93.12 187 GLY A N 1
ATOM 1518 C CA . GLY A 1 187 ? -3.934 2.327 -11.155 1.00 93.12 187 GLY A CA 1
ATOM 1519 C C . GLY A 1 187 ? -4.206 3.504 -10.224 1.00 93.12 187 GLY A C 1
ATOM 1520 O O . GLY A 1 187 ? -4.698 3.291 -9.118 1.00 93.12 187 GLY A O 1
ATOM 1521 N N . VAL A 1 188 ? -3.975 4.741 -10.676 1.00 91.50 188 VAL A N 1
ATOM 1522 C CA . VAL A 1 188 ? -4.213 5.969 -9.899 1.00 91.50 188 VAL A CA 1
ATOM 1523 C C . VAL A 1 188 ? -5.692 6.109 -9.571 1.00 91.50 188 VAL A C 1
ATOM 1525 O O . VAL A 1 188 ? -6.034 6.218 -8.398 1.00 91.50 188 VAL A O 1
ATOM 1528 N N . VAL A 1 189 ? -6.583 6.042 -10.565 1.00 95.94 189 VAL A N 1
ATOM 1529 C CA . VAL A 1 189 ? -8.032 6.202 -10.345 1.00 95.94 189 VAL A CA 1
ATOM 1530 C C . VAL A 1 189 ? -8.554 5.155 -9.359 1.00 95.94 189 VAL A C 1
ATOM 1532 O O . VAL A 1 189 ? -9.312 5.474 -8.435 1.00 95.94 189 VAL A O 1
ATOM 1535 N N . TRP A 1 190 ? -8.128 3.899 -9.513 1.00 96.50 190 TRP A N 1
ATOM 1536 C CA . TRP A 1 190 ? -8.533 2.826 -8.613 1.00 96.50 190 TRP A CA 1
ATOM 1537 C C . TRP A 1 190 ? -7.948 3.014 -7.206 1.00 96.50 190 TRP A C 1
ATOM 1539 O O . TRP A 1 190 ? -8.687 2.923 -6.220 1.00 96.50 190 TRP A O 1
ATOM 1549 N N . ASN A 1 191 ? -6.660 3.340 -7.092 1.00 91.94 191 ASN A N 1
ATOM 1550 C CA . ASN A 1 191 ? -6.013 3.580 -5.805 1.00 91.94 191 ASN A CA 1
ATOM 1551 C C . ASN A 1 191 ? -6.655 4.759 -5.064 1.00 91.94 191 ASN A C 1
ATOM 1553 O O . ASN A 1 191 ? -6.981 4.639 -3.885 1.00 91.94 191 ASN A O 1
ATOM 1557 N N . SER A 1 192 ? -6.932 5.866 -5.760 1.00 90.81 192 SER A N 1
ATOM 1558 C CA . SER A 1 192 ? -7.618 7.033 -5.202 1.00 90.81 192 SER A CA 1
ATOM 1559 C C . SER A 1 192 ? -8.995 6.662 -4.663 1.00 90.81 192 SER A C 1
ATOM 1561 O O . SER A 1 192 ? -9.319 7.007 -3.528 1.00 90.81 192 SER A O 1
ATOM 1563 N N . LYS A 1 193 ? -9.794 5.891 -5.412 1.00 95.25 193 LYS A N 1
ATOM 1564 C CA . LYS A 1 193 ? -11.089 5.400 -4.916 1.00 95.25 193 LYS A CA 1
ATOM 1565 C C . LYS A 1 193 ? -10.929 4.581 -3.631 1.00 95.25 193 LYS A C 1
ATOM 1567 O O . LYS A 1 193 ? -11.715 4.733 -2.697 1.00 95.25 193 LYS A O 1
ATOM 1572 N N . ILE A 1 194 ? -9.919 3.718 -3.556 1.00 93.31 194 ILE A N 1
ATOM 1573 C CA . ILE A 1 194 ? -9.678 2.903 -2.361 1.00 93.31 194 ILE A CA 1
ATOM 1574 C C . ILE A 1 194 ? -9.265 3.776 -1.170 1.00 93.31 194 ILE A C 1
ATOM 1576 O O . ILE A 1 194 ? -9.881 3.669 -0.110 1.00 93.31 194 ILE A O 1
ATOM 1580 N N . ILE A 1 195 ? -8.273 4.645 -1.352 1.00 90.00 195 ILE A N 1
ATOM 1581 C CA . ILE A 1 195 ? -7.679 5.476 -0.299 1.00 90.00 195 ILE A CA 1
ATOM 1582 C C . ILE A 1 195 ? -8.671 6.492 0.257 1.00 90.00 195 ILE A C 1
ATOM 1584 O O . ILE A 1 195 ? -8.749 6.665 1.469 1.00 90.00 195 ILE A O 1
ATOM 1588 N N . PHE A 1 196 ? -9.434 7.154 -0.607 1.00 90.19 196 PHE A N 1
ATOM 1589 C CA . PHE A 1 196 ? -10.291 8.261 -0.197 1.00 90.19 196 PHE A CA 1
ATOM 1590 C C . PHE A 1 196 ? -11.736 7.841 0.099 1.00 90.19 196 PHE A C 1
ATOM 1592 O O . PHE A 1 196 ? -12.421 8.579 0.793 1.00 90.19 196 PHE A O 1
ATOM 1599 N N . TRP A 1 197 ? -12.216 6.677 -0.363 1.00 93.12 197 TRP A N 1
ATOM 1600 C CA . TRP A 1 197 ? -13.596 6.234 -0.100 1.00 93.12 197 TRP A CA 1
ATOM 1601 C C . TRP A 1 197 ? -13.665 4.925 0.680 1.00 93.12 197 TRP A C 1
ATOM 1603 O O . TRP A 1 197 ? -14.274 4.882 1.751 1.00 93.12 197 TRP A O 1
ATOM 1613 N N . ASN A 1 198 ? -13.049 3.854 0.183 1.00 94.12 198 ASN A N 1
ATOM 1614 C CA . ASN A 1 198 ? -13.259 2.519 0.754 1.00 94.12 198 ASN A CA 1
ATOM 1615 C C . ASN A 1 198 ? -12.561 2.337 2.109 1.00 94.12 198 ASN A C 1
ATOM 1617 O O . ASN A 1 198 ? -13.191 1.905 3.073 1.00 94.12 198 ASN A O 1
ATOM 1621 N N . ILE A 1 199 ? -11.262 2.650 2.185 1.00 92.75 199 ILE A N 1
ATOM 1622 C CA . ILE A 1 199 ? -10.462 2.486 3.406 1.00 92.75 199 ILE A CA 1
ATOM 1623 C C . ILE A 1 199 ? -11.030 3.332 4.554 1.00 92.75 199 ILE A C 1
ATOM 1625 O O . ILE A 1 199 ? -11.280 2.763 5.620 1.00 92.75 199 ILE A O 1
ATOM 1629 N N . PRO A 1 200 ? -11.286 4.645 4.381 1.00 93.31 200 PRO A N 1
ATOM 1630 C CA . PRO A 1 200 ? -11.695 5.496 5.493 1.00 93.31 200 PRO A CA 1
ATOM 1631 C C . PRO A 1 200 ? -13.060 5.078 6.017 1.00 93.31 200 PRO A C 1
ATOM 1633 O O . PRO A 1 200 ? -13.214 4.926 7.221 1.00 93.31 200 PRO A O 1
ATOM 1636 N N . THR A 1 201 ? -14.005 4.779 5.120 1.00 94.56 201 THR A N 1
ATOM 1637 C CA . THR A 1 201 ? -15.352 4.317 5.483 1.00 94.56 201 THR A CA 1
ATOM 1638 C C . THR A 1 201 ? -15.296 3.068 6.364 1.00 94.56 201 THR A C 1
ATOM 1640 O O . THR A 1 201 ? -15.865 3.060 7.454 1.00 94.56 201 THR A O 1
ATOM 1643 N N . LEU A 1 202 ? -14.528 2.051 5.957 1.00 93.94 202 LEU A N 1
ATOM 1644 C CA . LEU A 1 202 ? -14.369 0.816 6.732 1.00 93.94 202 LEU A CA 1
ATOM 1645 C C . LEU A 1 202 ? -13.723 1.061 8.100 1.00 93.94 202 LEU A C 1
ATOM 1647 O O . LEU A 1 202 ? -14.092 0.429 9.090 1.00 93.94 202 LEU A O 1
ATOM 1651 N N . ILE A 1 203 ? -12.745 1.962 8.178 1.00 93.88 203 ILE A N 1
ATOM 1652 C CA . ILE A 1 203 ? -12.089 2.283 9.450 1.00 93.88 203 ILE A CA 1
ATOM 1653 C C . ILE A 1 203 ? -13.019 3.102 10.346 1.00 93.88 203 ILE A C 1
ATOM 1655 O O . ILE A 1 203 ? -13.062 2.862 11.551 1.00 93.88 203 ILE A O 1
ATOM 1659 N N . PHE A 1 204 ? -13.802 4.026 9.787 1.00 95.62 204 PHE A N 1
ATOM 1660 C CA . PHE A 1 204 ? -14.782 4.798 10.543 1.00 95.62 204 PHE A CA 1
ATOM 1661 C C . PHE A 1 204 ? -15.827 3.881 11.180 1.00 95.62 204 PHE A C 1
ATOM 1663 O O . PHE A 1 204 ? -16.107 4.017 12.370 1.00 95.62 204 PHE A O 1
ATOM 1670 N N . GLU A 1 205 ? -16.343 2.912 10.422 1.00 94.25 205 GLU A N 1
ATOM 1671 C CA . GLU A 1 205 ? -17.269 1.892 10.924 1.00 94.25 205 GLU A CA 1
ATOM 1672 C C . GLU A 1 205 ? -16.637 1.053 12.040 1.00 94.25 205 GLU A C 1
ATOM 1674 O O . GLU A 1 205 ? -17.241 0.877 13.097 1.00 94.25 205 GLU A O 1
ATOM 1679 N N . ARG A 1 206 ? -15.384 0.607 11.867 1.00 92.69 206 ARG A N 1
ATOM 1680 C CA . ARG A 1 206 ? -14.633 -0.126 12.907 1.00 92.69 206 ARG A CA 1
ATOM 1681 C C . ARG A 1 206 ? -14.379 0.701 14.165 1.00 92.69 206 ARG A C 1
ATOM 1683 O O . ARG A 1 206 ? -14.334 0.150 15.261 1.00 92.69 206 ARG A O 1
ATOM 1690 N N . ASN A 1 207 ? -14.250 2.016 14.025 1.00 93.44 207 ASN A N 1
ATOM 1691 C CA . ASN A 1 207 ? -14.131 2.950 15.144 1.00 93.44 207 ASN A CA 1
ATOM 1692 C C . ASN A 1 207 ? -15.488 3.272 15.805 1.00 93.44 207 ASN A C 1
ATOM 1694 O O . ASN A 1 207 ? -15.527 4.034 16.776 1.00 93.44 207 ASN A O 1
ATOM 1698 N N . GLY A 1 208 ? -16.590 2.691 15.315 1.00 94.81 208 GLY A N 1
ATOM 1699 C CA . GLY A 1 208 ? -17.939 2.865 15.853 1.00 94.81 208 GLY A CA 1
ATOM 1700 C C . GLY A 1 208 ? -18.648 4.129 15.366 1.00 94.81 208 GLY A C 1
ATOM 1701 O O . GLY A 1 208 ? -19.617 4.567 15.987 1.00 94.81 208 GLY A O 1
ATOM 1702 N N . TYR A 1 209 ? -18.172 4.753 14.287 1.00 96.50 209 TYR A N 1
ATOM 1703 C CA . TYR A 1 209 ? -18.850 5.886 13.665 1.00 96.50 209 TYR A CA 1
ATOM 1704 C C . TYR A 1 209 ? -19.916 5.405 12.675 1.00 96.50 209 TYR A C 1
ATOM 1706 O O . TYR A 1 209 ? -19.736 4.424 11.960 1.00 96.50 209 TYR A O 1
ATOM 1714 N N . THR A 1 210 ? -21.030 6.129 12.609 1.00 95.94 210 THR A N 1
ATOM 1715 C CA . THR A 1 210 ? -22.081 5.972 11.590 1.00 95.94 210 THR A CA 1
ATOM 1716 C C . THR A 1 210 ? -21.870 6.956 10.438 1.00 95.94 210 THR A C 1
ATOM 1718 O O . THR A 1 210 ? -21.187 7.964 10.635 1.00 95.94 210 THR A O 1
ATOM 1721 N N . GLN A 1 211 ? -22.483 6.718 9.269 1.00 92.81 211 GLN A N 1
ATOM 1722 C CA . GLN A 1 211 ? -22.297 7.536 8.054 1.00 92.81 211 GLN A CA 1
ATOM 1723 C C . GLN A 1 211 ? -22.472 9.046 8.275 1.00 92.81 211 GLN A C 1
ATOM 1725 O O . GLN A 1 211 ? -21.640 9.833 7.831 1.00 92.81 211 GLN A O 1
ATOM 1730 N N . GLY A 1 212 ? -23.481 9.465 9.045 1.00 93.25 212 GLY A N 1
ATOM 1731 C CA . GLY A 1 212 ? -23.698 10.882 9.383 1.00 93.25 212 GLY A CA 1
ATOM 1732 C C . GLY A 1 212 ? -22.677 11.473 10.366 1.00 93.25 212 GLY A C 1
ATOM 1733 O O . GLY A 1 212 ? -22.748 12.645 10.717 1.00 93.25 212 GLY A O 1
ATOM 1734 N N . SER A 1 213 ? -21.740 10.665 10.854 1.00 94.50 213 SER A N 1
ATOM 1735 C CA . SER A 1 213 ? -20.790 11.021 11.905 1.00 94.50 213 SER A CA 1
ATOM 1736 C C . SER A 1 213 ? -19.332 10.766 11.513 1.00 94.50 213 SER A C 1
ATOM 1738 O O . SER A 1 213 ? -18.456 10.902 12.367 1.00 94.50 213 SER A O 1
ATOM 1740 N N . TYR A 1 214 ? -19.057 10.412 10.259 1.00 96.69 214 TYR A N 1
ATOM 1741 C CA . TYR A 1 214 ? -17.707 10.162 9.759 1.00 96.69 214 TYR A CA 1
ATOM 1742 C C . TYR A 1 214 ? -16.814 11.417 9.831 1.00 96.69 214 TYR A C 1
ATOM 1744 O O . TYR A 1 214 ? -17.250 12.501 9.435 1.00 96.69 214 TYR A O 1
ATOM 1752 N N . PRO A 1 215 ? -15.562 11.313 10.320 1.00 94.94 215 PRO A N 1
ATOM 1753 C CA . PRO A 1 215 ? -14.641 12.445 10.449 1.00 94.94 215 PRO A CA 1
ATOM 1754 C C . PRO A 1 215 ? -13.943 12.800 9.120 1.00 94.94 215 PRO A C 1
ATOM 1756 O O . PRO A 1 215 ? -12.722 12.930 9.067 1.00 94.94 215 PRO A O 1
ATOM 1759 N N . TRP A 1 216 ? -14.705 12.984 8.036 1.00 94.38 216 TRP A N 1
ATOM 1760 C CA . TRP A 1 216 ? -14.160 13.247 6.696 1.00 94.38 216 TRP A CA 1
ATOM 1761 C C . TRP A 1 216 ? -13.241 14.466 6.626 1.00 94.38 216 TRP A C 1
ATOM 1763 O O . TRP A 1 216 ? -12.195 14.403 5.989 1.00 94.38 216 TRP A O 1
ATOM 1773 N N . SER A 1 217 ? -13.591 15.560 7.305 1.00 92.75 217 SER A N 1
ATOM 1774 C CA . SER A 1 217 ? -12.773 16.779 7.318 1.00 92.75 217 SER A CA 1
ATOM 1775 C C . SER A 1 217 ? -11.386 16.544 7.920 1.00 92.75 217 SER A C 1
ATOM 1777 O O . SER A 1 217 ? -10.391 17.012 7.373 1.00 92.75 217 SER A O 1
ATOM 1779 N N . MET A 1 218 ? -11.312 15.771 9.006 1.00 90.69 218 MET A N 1
ATOM 1780 C CA . MET A 1 218 ? -10.049 15.397 9.646 1.00 90.69 218 MET A CA 1
ATOM 1781 C C . MET A 1 218 ? -9.213 14.503 8.741 1.00 90.69 218 MET A C 1
ATOM 1783 O O . MET A 1 218 ? -8.011 14.716 8.597 1.00 90.69 218 MET A O 1
ATOM 1787 N N . PHE A 1 219 ? -9.860 13.529 8.105 1.00 91.50 219 PHE A N 1
ATOM 1788 C CA . PHE A 1 219 ? -9.201 12.631 7.173 1.00 91.50 219 PHE A CA 1
ATOM 1789 C C . PHE A 1 219 ? -8.608 13.391 5.977 1.00 91.50 219 PHE A C 1
ATOM 1791 O O . PHE A 1 219 ? -7.432 13.223 5.665 1.00 91.50 219 PHE A O 1
ATOM 1798 N N . ILE A 1 220 ? -9.382 14.288 5.359 1.00 91.44 220 ILE A N 1
ATOM 1799 C CA . ILE A 1 220 ? -8.931 15.116 4.230 1.00 91.44 220 ILE A CA 1
ATOM 1800 C C . ILE A 1 220 ? -7.772 16.026 4.646 1.00 91.44 220 ILE A C 1
ATOM 1802 O O . ILE A 1 220 ? -6.764 16.074 3.947 1.00 91.44 220 ILE A O 1
ATOM 1806 N N . LEU A 1 221 ? -7.877 16.706 5.794 1.00 90.31 221 LEU A N 1
ATOM 1807 C CA . LEU A 1 221 ? -6.812 17.574 6.304 1.00 90.31 221 LEU A CA 1
ATOM 1808 C C . LEU A 1 221 ? -5.496 16.807 6.465 1.00 90.31 221 LEU A C 1
ATOM 1810 O O . LEU A 1 221 ? -4.443 17.270 6.035 1.00 90.31 221 LEU A O 1
ATOM 1814 N N . VAL A 1 222 ? -5.563 15.611 7.046 1.00 90.00 222 VAL A N 1
ATOM 1815 C CA . VAL A 1 222 ? -4.406 14.730 7.199 1.00 90.00 222 VAL A CA 1
ATOM 1816 C C . VAL A 1 222 ? -3.798 14.357 5.848 1.00 90.00 222 VAL A C 1
ATOM 1818 O O . VAL A 1 222 ? -2.579 14.387 5.710 1.00 90.00 222 VAL A O 1
ATOM 1821 N N . PHE A 1 223 ? -4.614 14.043 4.842 1.00 86.19 223 PHE A N 1
ATOM 1822 C CA . PHE A 1 223 ? -4.114 13.722 3.503 1.00 86.19 223 PHE A CA 1
ATOM 1823 C C . PHE A 1 223 ? -3.469 14.917 2.803 1.00 86.19 223 PHE A C 1
ATOM 1825 O O . PHE A 1 223 ? -2.461 14.738 2.125 1.00 86.19 223 PHE A O 1
ATOM 1832 N N . ILE A 1 224 ? -3.987 16.130 3.011 1.00 86.62 224 ILE A N 1
ATOM 1833 C CA . ILE A 1 224 ? -3.342 17.362 2.539 1.00 86.62 224 ILE A CA 1
ATOM 1834 C C . ILE A 1 224 ? -1.965 17.515 3.194 1.00 86.62 224 ILE A C 1
ATOM 1836 O O . ILE A 1 224 ? -0.989 17.785 2.499 1.00 86.62 224 ILE A O 1
ATOM 1840 N N . VAL A 1 225 ? -1.861 17.285 4.507 1.00 87.38 225 VAL A N 1
ATOM 1841 C CA . VAL A 1 225 ? -0.581 17.343 5.232 1.00 87.38 225 VAL A CA 1
ATOM 1842 C C . VAL A 1 225 ? 0.393 16.277 4.727 1.00 87.38 225 VAL A C 1
ATOM 1844 O O . VAL A 1 225 ? 1.542 16.601 4.443 1.00 87.38 225 VAL A O 1
ATOM 1847 N N . ILE A 1 226 ? -0.051 15.026 4.563 1.00 86.50 226 ILE A N 1
ATOM 1848 C CA . ILE A 1 226 ? 0.778 13.946 4.000 1.00 86.50 226 ILE A CA 1
ATOM 1849 C C . ILE A 1 226 ? 1.254 14.325 2.596 1.00 86.50 226 ILE A C 1
ATOM 1851 O O . ILE A 1 226 ? 2.443 14.211 2.314 1.00 86.50 226 ILE A O 1
ATOM 1855 N N . GLY A 1 227 ? 0.350 14.791 1.732 1.00 84.06 227 GLY A N 1
ATOM 1856 C CA . GLY A 1 227 ? 0.670 15.195 0.365 1.00 84.06 227 GLY A CA 1
ATOM 1857 C C . GLY A 1 227 ? 1.686 16.332 0.327 1.00 84.06 227 GLY A C 1
ATOM 1858 O O . GLY A 1 227 ? 2.674 16.235 -0.391 1.00 84.06 227 GLY A O 1
ATOM 1859 N N . TYR A 1 228 ? 1.502 17.359 1.158 1.00 83.69 228 TYR A N 1
ATOM 1860 C CA . TYR A 1 228 ? 2.460 18.452 1.302 1.00 83.69 228 TYR A CA 1
ATOM 1861 C C . TYR A 1 228 ? 3.833 17.947 1.761 1.00 83.69 228 TYR A C 1
ATOM 1863 O O . TYR A 1 228 ? 4.841 18.290 1.151 1.00 83.69 228 TYR A O 1
ATOM 1871 N N . LEU A 1 229 ? 3.892 17.090 2.784 1.00 83.50 229 LEU A N 1
ATOM 1872 C CA . LEU A 1 229 ? 5.155 16.513 3.257 1.00 83.50 229 LEU A CA 1
ATOM 1873 C C . LEU A 1 229 ? 5.842 15.682 2.167 1.00 83.50 229 LEU A C 1
ATOM 1875 O O . LEU A 1 229 ? 7.040 15.838 1.953 1.00 83.50 229 LEU A O 1
ATOM 1879 N N . CYS A 1 230 ? 5.089 14.849 1.444 1.00 80.81 230 CYS A N 1
ATOM 1880 C CA . CYS A 1 230 ? 5.626 14.052 0.341 1.00 80.81 230 CYS A CA 1
ATOM 1881 C C . CYS A 1 230 ? 6.164 14.943 -0.782 1.00 80.81 230 CYS A C 1
ATOM 1883 O O . CYS A 1 230 ? 7.259 14.695 -1.269 1.00 80.81 230 CYS A O 1
ATOM 1885 N N . LEU A 1 231 ? 5.435 15.999 -1.159 1.00 79.62 231 LEU A N 1
ATOM 1886 C CA . LEU A 1 231 ? 5.880 16.956 -2.172 1.00 79.62 231 LEU A CA 1
ATOM 1887 C C . LEU A 1 231 ? 7.160 17.681 -1.756 1.00 79.62 231 LEU A C 1
ATOM 1889 O O . LEU A 1 231 ? 8.032 17.842 -2.593 1.00 79.62 231 LEU A O 1
ATOM 1893 N N . ASN A 1 232 ? 7.308 18.070 -0.486 1.00 78.12 232 ASN A N 1
ATOM 1894 C CA . ASN A 1 232 ? 8.544 18.700 -0.007 1.00 78.12 232 ASN A CA 1
ATOM 1895 C C . ASN A 1 232 ? 9.726 17.727 -0.019 1.00 78.12 232 ASN A C 1
ATOM 1897 O O . ASN A 1 232 ? 10.824 18.115 -0.401 1.00 78.12 232 ASN A O 1
ATOM 1901 N N . VAL A 1 233 ? 9.512 16.464 0.365 1.00 76.06 233 VAL A N 1
ATOM 1902 C CA . VAL A 1 233 ? 10.567 15.442 0.289 1.00 76.06 233 VAL A CA 1
ATOM 1903 C C . VAL A 1 233 ? 10.960 15.184 -1.163 1.00 76.06 233 VAL A C 1
ATOM 1905 O O . VAL A 1 233 ? 12.145 15.152 -1.464 1.00 76.06 233 VAL A O 1
ATOM 1908 N N . LEU A 1 234 ? 9.989 15.046 -2.069 1.00 72.06 234 LEU A N 1
ATOM 1909 C CA . LEU A 1 234 ? 10.260 14.885 -3.498 1.00 72.06 234 LEU A CA 1
ATOM 1910 C C . LEU A 1 234 ? 10.970 16.117 -4.072 1.00 72.06 234 LEU A C 1
ATOM 1912 O O . LEU A 1 234 ? 11.955 15.965 -4.777 1.00 72.06 234 LEU A O 1
ATOM 1916 N N . TRP A 1 235 ? 10.522 17.326 -3.732 1.00 75.25 235 TRP A N 1
ATOM 1917 C CA . TRP A 1 235 ? 11.173 18.568 -4.149 1.00 75.25 235 TRP A CA 1
ATOM 1918 C C . TRP A 1 235 ? 12.639 18.596 -3.714 1.00 75.25 235 TRP A C 1
ATOM 1920 O O . TRP A 1 235 ? 13.516 18.820 -4.538 1.00 75.25 235 TRP A O 1
ATOM 1930 N N . TRP A 1 236 ? 12.915 18.291 -2.445 1.00 74.31 236 TRP A N 1
ATOM 1931 C CA . TRP A 1 236 ? 14.280 18.244 -1.923 1.00 74.31 236 TRP A CA 1
ATOM 1932 C C . TRP A 1 236 ? 15.138 17.165 -2.598 1.00 74.31 236 TRP A C 1
ATOM 1934 O O . TRP A 1 236 ? 16.316 17.387 -2.842 1.00 74.31 236 TRP A O 1
ATOM 1944 N N . LEU A 1 237 ? 14.548 16.014 -2.936 1.00 66.81 237 LEU A N 1
ATOM 1945 C CA . LEU A 1 237 ? 15.253 14.930 -3.625 1.00 66.81 237 LEU A CA 1
ATOM 1946 C C . LEU A 1 237 ? 15.546 15.224 -5.103 1.00 66.81 237 LEU A C 1
ATOM 1948 O O . LEU A 1 237 ? 16.492 14.653 -5.628 1.00 66.81 237 LEU A O 1
ATOM 1952 N N . PHE A 1 238 ? 14.736 16.048 -5.777 1.00 65.62 238 PHE A N 1
ATOM 1953 C CA . PHE A 1 238 ? 14.817 16.225 -7.233 1.00 65.62 238 PHE A CA 1
ATOM 1954 C C . PHE A 1 238 ? 15.260 17.613 -7.700 1.00 65.62 238 PHE A C 1
ATOM 1956 O O . PHE A 1 238 ? 15.657 17.734 -8.851 1.00 65.62 238 PHE A O 1
ATOM 1963 N N . ILE A 1 239 ? 15.149 18.663 -6.881 1.00 65.62 239 ILE A N 1
ATOM 1964 C CA . ILE A 1 239 ? 15.401 20.050 -7.323 1.00 65.62 239 ILE A CA 1
ATOM 1965 C C . ILE A 1 239 ? 16.660 20.644 -6.701 1.00 65.62 239 ILE A C 1
ATOM 1967 O O . ILE A 1 239 ? 17.349 21.395 -7.380 1.00 65.62 239 ILE A O 1
ATOM 1971 N N . ASP A 1 240 ? 17.015 20.257 -5.476 1.00 56.28 240 ASP A N 1
ATOM 1972 C CA . ASP A 1 240 ? 18.297 20.643 -4.869 1.00 56.28 240 ASP A CA 1
ATOM 1973 C C . ASP A 1 240 ? 19.437 19.689 -5.274 1.00 56.28 240 ASP A C 1
ATOM 1975 O O . ASP A 1 240 ? 20.450 19.599 -4.580 1.00 56.28 240 ASP A O 1
ATOM 1979 N N . ASP A 1 241 ? 19.277 18.947 -6.376 1.00 57.78 241 ASP A N 1
ATOM 1980 C CA . ASP A 1 241 ? 20.333 18.085 -6.885 1.00 57.78 241 ASP A CA 1
ATOM 1981 C C . ASP A 1 241 ? 21.386 18.943 -7.615 1.00 57.78 241 ASP A C 1
ATOM 1983 O O . ASP A 1 241 ? 21.102 19.465 -8.701 1.00 57.78 241 ASP A O 1
ATOM 1987 N N . PRO A 1 242 ? 22.612 19.091 -7.071 1.00 58.66 242 PRO A N 1
ATOM 1988 C CA . PRO A 1 242 ? 23.687 19.842 -7.720 1.00 58.66 242 PRO A CA 1
ATOM 1989 C C . PRO A 1 242 ? 24.057 19.296 -9.110 1.00 58.66 242 PRO A C 1
ATOM 1991 O O . PRO A 1 242 ? 24.776 19.967 -9.851 1.00 58.66 242 PRO A O 1
ATOM 1994 N N . LEU A 1 243 ? 23.572 18.108 -9.497 1.00 55.03 243 LEU A N 1
ATOM 1995 C CA . LEU A 1 243 ? 23.667 17.594 -10.865 1.00 55.03 243 LEU A CA 1
ATOM 1996 C C . LEU A 1 243 ? 22.854 18.407 -11.877 1.00 55.03 243 LEU A C 1
ATOM 1998 O O . LEU A 1 243 ? 23.307 18.540 -13.012 1.00 55.03 243 LEU A O 1
ATOM 2002 N N . ILE A 1 244 ? 21.703 18.975 -11.498 1.00 57.66 244 ILE A N 1
ATOM 2003 C CA . ILE A 1 244 ? 20.929 19.852 -12.393 1.00 57.66 244 ILE A CA 1
ATOM 2004 C C . ILE A 1 244 ? 21.724 21.129 -12.658 1.00 57.66 244 ILE A C 1
ATOM 2006 O O . ILE A 1 244 ? 21.872 21.524 -13.812 1.00 57.66 244 ILE A O 1
ATOM 2010 N N . ASP A 1 245 ? 22.316 21.719 -11.620 1.00 61.03 245 ASP A N 1
ATOM 2011 C CA . ASP A 1 245 ? 23.153 22.913 -11.762 1.00 61.03 245 ASP A CA 1
ATOM 2012 C C . ASP A 1 245 ? 24.411 22.637 -12.599 1.00 61.03 245 ASP A C 1
ATOM 2014 O O . ASP A 1 245 ? 24.766 23.442 -13.462 1.00 61.03 245 ASP A O 1
ATOM 2018 N N . HIS A 1 246 ? 25.061 21.484 -12.408 1.00 65.25 246 HIS A N 1
ATOM 2019 C CA . HIS A 1 246 ? 26.215 21.087 -13.218 1.00 65.25 246 HIS A CA 1
ATOM 2020 C C . HIS A 1 246 ? 25.848 20.822 -14.682 1.00 65.25 246 HIS A C 1
ATOM 2022 O O . HIS A 1 246 ? 26.582 21.239 -15.575 1.00 65.25 246 HIS A O 1
ATOM 2028 N N . TRP A 1 247 ? 24.718 20.162 -14.946 1.00 61.94 247 TRP A N 1
ATOM 2029 C CA . TRP A 1 247 ? 24.263 19.870 -16.307 1.00 61.94 247 TRP A CA 1
ATOM 2030 C C . TRP A 1 247 ? 23.858 21.144 -17.053 1.00 61.94 247 TRP A C 1
ATOM 2032 O O . TRP A 1 247 ? 24.281 21.353 -18.188 1.00 61.94 247 TRP A O 1
ATOM 2042 N N . VAL A 1 248 ? 23.130 22.046 -16.385 1.00 66.38 248 VAL A N 1
ATOM 2043 C CA . VAL A 1 248 ? 22.780 23.369 -16.926 1.00 66.38 248 VAL A CA 1
ATOM 2044 C C . VAL A 1 248 ? 24.038 24.191 -17.221 1.00 66.38 248 VAL A C 1
ATOM 2046 O O . VAL A 1 248 ? 24.096 24.860 -18.252 1.00 66.38 248 VAL A O 1
ATOM 2049 N N . GLN A 1 249 ? 25.066 24.132 -16.368 1.00 73.81 249 GLN A N 1
ATOM 2050 C CA . GLN A 1 249 ? 26.344 24.804 -16.629 1.00 73.81 249 GLN A CA 1
ATOM 2051 C C . GLN A 1 249 ? 27.120 24.179 -17.796 1.00 73.81 249 GLN A C 1
ATOM 2053 O O . GLN A 1 249 ? 27.650 24.916 -18.627 1.00 73.81 249 GLN A O 1
ATOM 2058 N N . ASP A 1 250 ? 27.182 22.851 -17.896 1.00 75.06 250 ASP A N 1
ATOM 2059 C CA . ASP A 1 250 ? 27.877 22.157 -18.990 1.00 75.06 250 ASP A CA 1
ATOM 2060 C C . ASP A 1 250 ? 27.203 22.380 -20.349 1.00 75.06 250 ASP A C 1
ATOM 2062 O O . ASP A 1 250 ? 27.881 22.433 -21.376 1.00 75.06 250 ASP A O 1
ATOM 2066 N N . GLU A 1 251 ? 25.880 22.531 -20.377 1.00 71.25 251 GLU A N 1
ATOM 2067 C CA . GLU A 1 251 ? 25.133 22.815 -21.601 1.00 71.25 251 GLU A CA 1
ATOM 2068 C C . GLU A 1 251 ? 25.179 24.300 -21.981 1.00 71.25 251 GLU A C 1
ATOM 2070 O O . GLU A 1 251 ? 25.270 24.618 -23.162 1.00 71.25 251 GLU A O 1
ATOM 2075 N N . ALA A 1 252 ? 25.234 25.211 -21.003 1.00 72.62 252 ALA A N 1
ATOM 2076 C CA . ALA A 1 252 ? 25.459 26.640 -21.243 1.00 72.62 252 ALA A CA 1
ATOM 2077 C C . ALA A 1 252 ? 26.875 26.967 -21.762 1.00 72.62 252 ALA A C 1
ATOM 2079 O O . ALA A 1 252 ? 27.088 28.039 -22.327 1.00 72.62 252 ALA A O 1
ATOM 2080 N N . ASN A 1 253 ? 27.841 26.066 -21.556 1.00 80.38 253 ASN A N 1
ATOM 2081 C CA . ASN A 1 253 ? 29.228 26.212 -22.005 1.00 80.38 253 ASN A CA 1
ATOM 2082 C C . ASN A 1 253 ? 29.509 25.594 -23.392 1.00 80.38 253 ASN A C 1
ATOM 2084 O O . ASN A 1 253 ? 30.648 25.675 -23.861 1.00 80.38 253 ASN A O 1
ATOM 2088 N N . LYS A 1 254 ? 28.514 24.971 -24.037 1.00 78.69 254 LYS A N 1
ATOM 2089 C CA . LYS A 1 254 ? 28.591 24.454 -25.41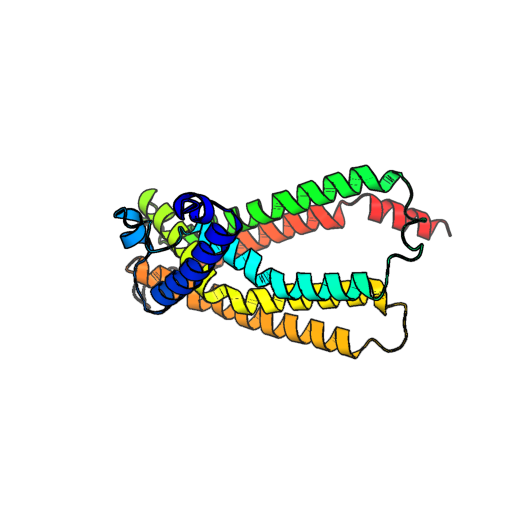6 1.00 78.69 254 LYS A CA 1
ATOM 2090 C C . LYS A 1 254 ? 27.998 25.445 -26.411 1.00 78.69 254 LYS A C 1
ATOM 2092 O O . LYS A 1 254 ? 28.562 25.524 -27.525 1.00 78.69 254 LYS A O 1
#

Radius of gyration: 22.36 Å; Cα contacts (8 Å, |Δi|>4): 198; chains: 1; bounding box: 58×70×57 Å

pLDDT: mean 81.63, std 14.87, range [43.06, 97.44]

Organism: NCBI:txid1938339

Mean predicted aligned error: 8.57 Å

Solvent-accessible surface area (backbone atoms only — not comparable to full-atom values): 13760 Å² total; per-residue (Å²): 135,84,76,61,71,71,62,61,65,69,37,70,66,52,49,50,54,53,49,54,56,24,43,57,49,38,33,52,40,50,77,71,71,45,67,57,67,61,49,44,72,71,73,46,52,88,71,39,63,54,39,67,60,37,38,54,49,30,55,53,61,22,41,43,66,32,54,53,50,53,52,50,50,53,63,74,62,49,89,69,74,77,75,77,77,72,55,84,79,47,57,65,53,52,49,49,50,51,50,49,54,65,52,45,53,60,48,50,52,49,49,46,40,52,43,51,14,46,14,55,44,52,80,95,55,75,40,75,68,52,38,52,51,35,22,46,48,42,37,44,47,44,43,50,67,42,41,63,31,45,26,29,33,45,34,13,50,46,41,40,52,48,37,65,76,62,31,79,82,44,96,78,54,63,62,55,45,52,50,13,52,49,31,33,51,54,12,47,57,50,39,49,49,38,63,74,48,52,46,49,53,56,49,22,47,74,72,71,39,50,86,99,58,55,44,57,70,47,32,52,51,38,50,52,51,47,49,51,53,51,50,52,53,50,44,58,69,68,67,72,38,68,62,58,59,50,50,56,50,58,59,73,73,107